Protein AF-A0A843F577-F1 (afdb_monomer_lite)

Sequence (303 aa):
MFEQCCNAPEYIDFSLVHNPVPFAFGVDAEEILKKLLLYVPNVDSVQSQQIPELDNVLYEDFVFLYILDELGMNEESDVKFKKHDEDVDFDDWNFYRQMLCTNCQKIIICRYSNQTKTKNLLRCIRNSIAHGDYFIVGEYFIGFNTETKRNGDEHHKAVIKIKYKKFLDAIEKLTSLECRHQGPVKEKLFRYAFEKLGYNVVKEQNEKYDLKLEKDGKEYLMEFVLLDKAPYIHKKHIERHVKQAYKLNENQKLILTIDTSRITNEVKKYLSDIGNCVLLDISLIKEVLEGVDVLANGDNSEN

Foldseek 3Di:
DEDLDDPDFDKDWDAPDAPPPVRDDDPVVVVLLVLLLLQAPPPPDPRRDDQVLQQDPLNQVLLVVLLCVLQVHDCVYAEAEAAQPAADDPCSVVVLNTIDTPPGWHKYFHDDPNGGPNNRVSVQSVQQVVVVQWDDDPQWIWGWHWDQDPVGDIGGGMTGIGRSVSSSVSVCVLPPVPQPDDRSNVLVSLCVLVVLLVWDWDQDPVPPARIWTDDPQAIEGEHEQDDPPEQEDDCVSCVVVCVVQVVDDPRYAYEYEYERYDYDPNVVVVQVVSVRYHYHYSVNSSCSSVNHPPVVVVVVPPD

Radius of gyration: 22.66 Å; chains: 1; bounding box: 63×43×66 Å

Secondary structure (DSSP, 8-state):
---SS-SS--EEE--SS-SSSS----HHHHHHHHHHHHTSTT--STT----HHHH-GGGHHHHHHHHHHHHT--HHHHEEEEETTS---HHHHHHHHHEEETT--EEEEEE-TTS-HHHHHHHHHHHHHHHT-EEEETTEEEEEEEEE-TTSPEEEEEEEEEEHHHHHHHHHHHH-TT--SS-HHHHHHHHHHHHHTT-EEE--TTSSSSEEEEETTEEEEEEE---SS-SEE-HHHHHHHHTTGGG--TTEEEEEE-SSSEEPHHHHHHHHTTSSEEEE-HHHHHHHHTT--HHHHTTS---

Structure (mmCIF, N/CA/C/O backbone):
data_AF-A0A843F577-F1
#
_entry.id   AF-A0A843F577-F1
#
loop_
_atom_site.group_PDB
_atom_site.id
_atom_site.type_symbol
_atom_site.label_atom_id
_atom_site.label_alt_id
_atom_site.label_comp_id
_atom_site.label_asym_id
_atom_site.label_entity_id
_atom_site.label_seq_id
_atom_site.pdbx_PDB_ins_code
_atom_site.Cartn_x
_atom_site.Cartn_y
_atom_site.Cartn_z
_atom_site.occupancy
_atom_site.B_iso_or_equiv
_atom_site.auth_seq_id
_atom_site.auth_comp_id
_atom_site.auth_asym_id
_atom_site.auth_atom_id
_atom_site.pdbx_PDB_model_num
ATOM 1 N N . MET A 1 1 ? 6.535 -17.326 -4.484 1.00 84.56 1 MET A N 1
ATOM 2 C CA . MET A 1 1 ? 7.995 -17.150 -4.663 1.00 84.56 1 MET A CA 1
ATOM 3 C C . MET A 1 1 ? 8.224 -16.404 -5.963 1.00 84.56 1 MET A C 1
ATOM 5 O O . MET A 1 1 ? 7.517 -16.684 -6.925 1.00 84.56 1 MET A O 1
ATOM 9 N N . PHE A 1 2 ? 9.153 -15.448 -5.973 1.00 92.31 2 PHE A N 1
ATOM 10 C CA . PHE A 1 2 ? 9.416 -14.609 -7.138 1.00 92.31 2 PHE A CA 1
ATOM 11 C C . PHE A 1 2 ? 10.059 -15.397 -8.282 1.00 92.31 2 PHE A C 1
ATOM 13 O O . PHE A 1 2 ? 11.043 -16.107 -8.078 1.00 92.31 2 PHE A O 1
ATOM 20 N N . GLU A 1 3 ? 9.546 -15.178 -9.488 1.00 91.81 3 GLU A N 1
ATOM 21 C CA . GLU A 1 3 ? 10.110 -15.661 -10.748 1.00 91.81 3 GLU A CA 1
ATOM 22 C C . GLU A 1 3 ? 10.268 -14.488 -11.722 1.00 91.81 3 GLU A C 1
ATOM 24 O O . GLU A 1 3 ? 9.483 -13.535 -11.696 1.00 91.81 3 GLU A O 1
ATOM 29 N N . GLN A 1 4 ? 11.264 -14.563 -12.612 1.00 90.19 4 GLN A N 1
ATOM 30 C CA . GLN A 1 4 ? 11.551 -13.514 -13.603 1.00 90.19 4 GLN A CA 1
ATOM 31 C C . GLN A 1 4 ? 10.392 -13.281 -14.589 1.00 90.19 4 GLN A C 1
ATOM 33 O O . GLN A 1 4 ? 10.263 -12.210 -15.179 1.00 90.19 4 GLN A O 1
ATOM 38 N N . CYS A 1 5 ? 9.524 -14.273 -14.783 1.00 91.62 5 CYS A N 1
ATOM 39 C CA . CYS A 1 5 ? 8.394 -14.181 -15.696 1.00 91.62 5 CYS A CA 1
ATOM 40 C C . CYS A 1 5 ? 7.201 -14.995 -15.182 1.00 91.62 5 CYS A C 1
ATOM 42 O O . CYS A 1 5 ? 7.292 -15.659 -14.159 1.00 91.62 5 CYS A O 1
ATOM 44 N N . CYS A 1 6 ? 6.059 -14.895 -15.862 1.00 90.75 6 CYS A N 1
ATOM 45 C CA . CYS A 1 6 ? 4.926 -15.787 -15.635 1.00 90.75 6 CYS A CA 1
ATOM 46 C C . CYS A 1 6 ? 5.048 -17.060 -16.487 1.00 90.75 6 CYS A C 1
ATOM 48 O O . CYS A 1 6 ? 5.802 -17.102 -17.459 1.00 90.75 6 CYS A O 1
ATOM 50 N N . ASN A 1 7 ? 4.231 -18.065 -16.165 1.00 88.56 7 ASN A N 1
ATOM 51 C CA . ASN A 1 7 ? 4.226 -19.377 -16.825 1.00 88.56 7 ASN A CA 1
ATOM 52 C C . ASN A 1 7 ? 3.701 -19.376 -18.273 1.00 88.56 7 ASN A C 1
ATOM 54 O O . ASN A 1 7 ? 3.826 -20.380 -18.969 1.00 88.56 7 ASN A O 1
ATOM 58 N N . ALA A 1 8 ? 3.097 -18.277 -18.727 1.00 88.94 8 ALA A N 1
ATOM 59 C CA . ALA A 1 8 ? 2.555 -18.126 -20.076 1.00 88.94 8 ALA A CA 1
ATOM 60 C C . ALA A 1 8 ? 3.077 -16.822 -20.703 1.00 88.94 8 ALA A C 1
ATOM 62 O O . ALA A 1 8 ? 2.328 -15.846 -20.816 1.00 88.94 8 ALA A O 1
ATOM 63 N N . PRO A 1 9 ? 4.378 -16.753 -21.030 1.00 86.88 9 PRO A N 1
ATOM 64 C CA . PRO A 1 9 ? 4.978 -15.523 -21.504 1.00 86.88 9 PRO A CA 1
ATOM 65 C C . PRO A 1 9 ? 4.576 -15.207 -22.945 1.00 86.88 9 PRO A C 1
ATOM 67 O O . PRO A 1 9 ? 4.506 -16.086 -23.802 1.00 86.88 9 PRO A O 1
ATOM 70 N N . GLU A 1 10 ? 4.389 -13.923 -23.215 1.00 88.94 10 GLU A N 1
ATOM 71 C CA . GLU A 1 10 ? 4.292 -13.365 -24.561 1.00 88.94 10 GLU A CA 1
ATOM 72 C C . GLU A 1 10 ? 5.295 -12.219 -24.630 1.00 88.94 10 GLU A C 1
ATOM 74 O O . GLU A 1 10 ? 5.154 -11.237 -23.906 1.00 88.94 10 GLU A O 1
ATOM 79 N N . TYR A 1 11 ? 6.361 -12.380 -25.411 1.00 86.56 11 TYR A N 1
ATOM 80 C CA . TYR A 1 11 ? 7.467 -11.426 -25.432 1.00 86.56 11 TYR A CA 1
ATOM 81 C C . TYR A 1 11 ? 7.336 -10.439 -26.584 1.00 86.56 11 TYR A C 1
ATOM 83 O O . TYR A 1 11 ? 7.049 -10.820 -27.717 1.00 86.56 11 TYR A O 1
ATOM 91 N N . ILE A 1 12 ? 7.622 -9.176 -26.282 1.00 80.69 12 ILE A N 1
ATOM 92 C CA . ILE A 1 12 ? 7.902 -8.144 -27.273 1.00 80.69 12 ILE A CA 1
ATOM 93 C C . ILE A 1 12 ? 9.400 -7.848 -27.216 1.00 80.69 12 ILE A C 1
ATOM 95 O O . ILE A 1 12 ? 9.946 -7.553 -26.145 1.00 80.69 12 ILE A O 1
ATOM 99 N N . ASP A 1 13 ? 10.043 -7.903 -28.380 1.00 75.56 13 ASP A N 1
ATOM 100 C CA . ASP A 1 13 ? 11.399 -7.400 -28.561 1.00 75.56 13 ASP A CA 1
ATOM 101 C C . ASP A 1 13 ? 11.380 -5.873 -28.515 1.00 75.56 13 ASP A C 1
ATOM 103 O O . ASP A 1 13 ? 10.606 -5.216 -29.218 1.00 75.56 13 ASP A O 1
ATOM 107 N N . PHE A 1 14 ? 12.253 -5.290 -27.702 1.00 75.25 14 PHE A N 1
ATOM 108 C CA . PHE A 1 14 ? 12.411 -3.846 -27.641 1.00 75.25 14 PHE A CA 1
ATOM 109 C C . PHE A 1 14 ? 13.891 -3.478 -27.615 1.00 75.25 14 PHE A C 1
ATOM 111 O O . PHE A 1 14 ? 14.743 -4.235 -27.157 1.00 75.25 14 PHE A O 1
ATOM 118 N N . SER A 1 15 ? 14.206 -2.305 -28.155 1.00 69.00 15 SER A N 1
ATOM 119 C CA . SER A 1 15 ? 15.569 -1.787 -28.188 1.00 69.00 15 SER A CA 1
ATOM 120 C C . SER A 1 15 ? 15.750 -0.766 -27.079 1.00 69.00 15 SER A C 1
ATOM 122 O O . SER A 1 15 ? 14.967 0.179 -26.972 1.00 69.00 15 SER A O 1
ATOM 124 N N . LEU A 1 16 ? 16.838 -0.911 -26.320 1.00 66.00 16 LEU A N 1
ATOM 125 C CA . LEU A 1 16 ? 17.272 0.119 -25.377 1.00 66.00 16 LEU A CA 1
ATOM 126 C C . LEU A 1 16 ? 17.880 1.347 -26.075 1.00 66.00 16 LEU A C 1
ATOM 128 O O . LEU A 1 16 ? 18.132 2.375 -25.455 1.00 66.00 16 LEU A O 1
ATOM 132 N N . VAL A 1 17 ? 18.148 1.243 -27.376 1.00 67.00 17 VAL A N 1
ATOM 133 C CA . VAL A 1 17 ? 18.593 2.364 -28.199 1.00 67.00 17 VAL A CA 1
ATOM 134 C C . VAL A 1 17 ? 17.356 3.079 -28.725 1.00 67.00 17 VAL A C 1
ATOM 136 O O . VAL A 1 17 ? 16.666 2.563 -29.609 1.00 67.00 17 VAL A O 1
ATOM 139 N N . HIS A 1 18 ? 17.079 4.264 -28.183 1.00 59.31 18 HIS A N 1
ATOM 140 C CA . HIS A 1 18 ? 16.039 5.147 -28.696 1.00 59.31 18 HIS A CA 1
ATOM 141 C C . HIS A 1 18 ? 16.424 5.666 -30.087 1.00 59.31 18 HIS A C 1
ATOM 143 O O . HIS A 1 18 ? 17.501 6.229 -30.272 1.00 59.31 18 HIS A O 1
ATOM 149 N N . ASN A 1 19 ? 15.544 5.489 -31.072 1.00 55.94 19 ASN A N 1
ATOM 150 C CA . ASN A 1 19 ? 15.693 6.095 -32.390 1.00 55.94 19 ASN A CA 1
ATOM 151 C C . ASN A 1 19 ? 14.302 6.486 -32.922 1.00 55.94 19 ASN A C 1
ATOM 153 O O . ASN A 1 19 ? 13.499 5.584 -33.175 1.00 55.94 19 ASN A O 1
ATOM 157 N N . PRO A 1 20 ? 13.978 7.785 -33.074 1.00 56.75 20 PRO A N 1
ATOM 158 C CA . PRO A 1 20 ? 14.844 8.960 -32.903 1.00 56.75 20 PRO A CA 1
ATOM 159 C C . PRO A 1 20 ? 15.181 9.282 -31.436 1.00 56.75 20 PRO A C 1
ATOM 161 O O . PRO A 1 20 ? 14.539 8.784 -30.513 1.00 56.75 20 PRO A O 1
ATOM 164 N N . VAL A 1 21 ? 16.199 10.127 -31.238 1.00 55.62 21 VAL A N 1
ATOM 165 C CA . VAL A 1 21 ? 16.551 10.737 -29.945 1.00 55.62 21 VAL A CA 1
ATOM 166 C C . VAL A 1 21 ? 16.168 12.225 -29.992 1.00 55.62 21 VAL A C 1
ATOM 168 O O . VAL A 1 21 ? 16.670 12.927 -30.874 1.00 55.62 21 VAL A O 1
ATOM 171 N N . PRO A 1 22 ? 15.325 12.734 -29.072 1.00 56.62 22 PRO A N 1
ATOM 172 C CA . PRO A 1 22 ? 14.651 12.005 -27.996 1.00 56.62 22 PRO A CA 1
ATOM 173 C C . PRO A 1 22 ? 13.567 11.057 -28.529 1.00 56.62 22 PRO A C 1
ATOM 175 O O . PRO A 1 22 ? 12.963 11.314 -29.572 1.00 56.62 22 PRO A O 1
ATOM 178 N N . PHE A 1 23 ? 13.319 9.968 -27.796 1.00 59.88 23 PHE A N 1
ATOM 179 C CA . PHE A 1 23 ? 12.219 9.057 -28.099 1.00 59.88 23 PHE A CA 1
ATOM 180 C C . PHE A 1 23 ? 10.901 9.831 -28.058 1.00 59.88 23 PHE A C 1
ATOM 182 O O . PHE A 1 23 ? 10.578 10.462 -27.051 1.00 59.88 23 PHE A O 1
ATOM 189 N N . ALA A 1 24 ? 10.150 9.804 -29.156 1.00 57.56 24 ALA A N 1
ATOM 190 C CA . ALA A 1 24 ? 8.843 10.437 -29.210 1.00 57.56 24 ALA A CA 1
ATOM 191 C C . ALA A 1 24 ? 7.840 9.558 -28.456 1.00 57.56 24 ALA A C 1
ATOM 193 O O . ALA A 1 24 ? 7.312 8.586 -28.998 1.00 57.56 24 ALA A O 1
ATOM 194 N N . PHE A 1 25 ? 7.599 9.883 -27.188 1.00 64.50 25 PHE A N 1
ATOM 195 C CA . PHE A 1 25 ? 6.510 9.279 -26.433 1.00 64.50 25 PHE A CA 1
ATOM 196 C C . PHE A 1 25 ? 5.170 9.646 -27.083 1.00 64.50 25 PHE A C 1
ATOM 198 O O . PHE A 1 25 ? 5.002 10.738 -27.628 1.00 64.50 25 PHE A O 1
ATOM 205 N N . GLY A 1 26 ? 4.183 8.751 -26.995 1.00 67.06 26 GLY A N 1
ATOM 206 C CA . GLY A 1 26 ? 2.798 9.184 -27.177 1.00 67.06 26 GLY A CA 1
ATOM 207 C C . GLY A 1 26 ? 2.479 10.260 -26.135 1.00 67.06 26 GLY A C 1
ATOM 208 O O . GLY A 1 26 ? 2.900 10.120 -24.986 1.00 67.06 26 GLY A O 1
ATOM 209 N N . VAL A 1 27 ? 1.750 11.311 -26.526 1.00 64.25 27 VAL A N 1
ATOM 210 C CA . VAL A 1 27 ? 1.417 12.468 -25.665 1.00 64.25 27 VAL A CA 1
ATOM 211 C C . VAL A 1 27 ? 0.906 12.023 -24.285 1.00 64.25 27 VAL A C 1
ATOM 213 O O . VAL A 1 27 ? 1.351 12.542 -23.262 1.00 64.25 27 VAL A O 1
ATOM 216 N N . ASP A 1 28 ? 0.076 10.978 -24.247 1.00 78.06 28 ASP A N 1
ATOM 217 C CA . ASP A 1 28 ? -0.447 10.375 -23.018 1.00 78.06 28 ASP A CA 1
ATOM 218 C C . ASP A 1 28 ? 0.645 9.869 -22.062 1.00 78.06 28 ASP A C 1
ATOM 220 O O . ASP A 1 28 ? 0.555 10.052 -20.850 1.00 78.06 28 ASP A O 1
ATOM 224 N N . ALA A 1 29 ? 1.671 9.188 -22.582 1.00 77.69 29 ALA A N 1
ATOM 225 C CA . ALA A 1 29 ? 2.714 8.587 -21.754 1.00 77.69 29 ALA A CA 1
ATOM 226 C C . ALA A 1 29 ? 3.577 9.663 -21.087 1.00 77.69 29 ALA A C 1
ATOM 228 O O . ALA A 1 29 ? 3.909 9.538 -19.911 1.00 77.69 29 ALA A O 1
ATOM 229 N N . GLU A 1 30 ? 3.883 10.744 -21.805 1.00 79.19 30 GLU A N 1
ATOM 230 C CA . GLU A 1 30 ? 4.641 11.867 -21.253 1.00 79.19 30 GLU A CA 1
ATOM 231 C C . GLU A 1 30 ? 3.873 12.574 -20.125 1.00 79.19 30 GLU A C 1
ATOM 233 O O . GLU A 1 30 ? 4.448 12.877 -19.078 1.00 79.19 30 GLU A O 1
ATOM 238 N N . GLU A 1 31 ? 2.568 12.806 -20.300 1.00 82.50 31 GLU A N 1
ATOM 239 C CA . GLU A 1 31 ? 1.733 13.424 -19.265 1.00 82.50 31 GLU A CA 1
ATOM 240 C C . GLU A 1 31 ? 1.648 12.553 -18.004 1.00 82.50 31 GLU A C 1
ATOM 242 O O . GLU A 1 31 ? 1.803 13.056 -16.890 1.00 82.50 31 GLU A O 1
ATOM 247 N N . ILE A 1 32 ? 1.463 11.240 -18.165 1.00 81.56 32 ILE A N 1
ATOM 248 C CA . ILE A 1 32 ? 1.376 10.310 -17.033 1.00 81.56 32 ILE A CA 1
ATOM 249 C C . ILE A 1 32 ? 2.696 10.249 -16.267 1.00 81.56 32 ILE A C 1
ATOM 251 O O . ILE A 1 32 ? 2.692 10.314 -15.039 1.00 81.56 32 ILE A O 1
ATOM 255 N N . LEU A 1 33 ? 3.831 10.173 -16.965 1.00 81.25 33 LEU A N 1
ATOM 256 C CA . LEU A 1 33 ? 5.140 10.179 -16.311 1.00 81.25 33 LEU A CA 1
ATOM 257 C C . LEU A 1 33 ? 5.367 11.487 -15.542 1.00 81.25 33 LEU A C 1
ATOM 259 O O . LEU A 1 33 ? 5.826 11.446 -14.403 1.00 81.25 33 LEU A O 1
ATOM 263 N N . LYS A 1 34 ? 4.973 12.639 -16.104 1.00 82.31 34 LYS A N 1
ATOM 264 C CA . LYS A 1 34 ? 5.016 13.928 -15.392 1.00 82.31 34 LYS A CA 1
ATOM 265 C C . LYS A 1 34 ? 4.150 13.922 -14.132 1.00 82.31 34 LYS A C 1
ATOM 267 O O . LYS A 1 34 ? 4.611 14.397 -13.099 1.00 82.31 34 LYS A O 1
ATOM 272 N N . LYS A 1 35 ? 2.936 13.362 -14.186 1.00 81.62 35 LYS A N 1
ATOM 273 C CA . LYS A 1 35 ? 2.061 13.229 -13.007 1.00 81.62 35 LYS A CA 1
ATOM 274 C C . LYS A 1 35 ? 2.658 12.307 -11.950 1.00 81.62 35 LYS A C 1
ATOM 276 O O . LYS A 1 35 ? 2.679 12.672 -10.782 1.00 81.62 35 LYS A O 1
ATOM 281 N N . LEU A 1 36 ? 3.223 11.165 -12.345 1.00 78.94 36 LEU A N 1
ATOM 282 C CA . LEU A 1 36 ? 3.900 10.252 -11.417 1.00 78.94 36 LEU A CA 1
ATOM 283 C C . LEU A 1 36 ? 5.042 10.938 -10.659 1.00 78.94 36 LEU A C 1
ATOM 285 O O . LEU A 1 36 ? 5.216 10.697 -9.466 1.00 78.94 36 LEU A O 1
ATOM 289 N N . LEU A 1 37 ? 5.777 11.840 -11.317 1.00 78.75 37 LEU A N 1
ATOM 290 C CA . LEU A 1 37 ? 6.842 12.615 -10.677 1.00 78.75 37 LEU A CA 1
ATOM 291 C C . LEU A 1 37 ? 6.334 13.588 -9.593 1.00 78.75 37 LEU A C 1
ATOM 293 O O . LEU A 1 37 ? 7.113 13.929 -8.703 1.00 78.75 37 LEU A O 1
ATOM 297 N N . LEU A 1 38 ? 5.056 13.996 -9.608 1.00 74.62 38 LEU A N 1
ATOM 298 C CA . LEU A 1 38 ? 4.460 14.860 -8.572 1.00 74.62 38 LEU A CA 1
ATOM 299 C C . LEU A 1 38 ? 4.259 14.141 -7.229 1.00 74.62 38 LEU A C 1
ATOM 301 O O . LEU A 1 38 ? 4.227 14.791 -6.185 1.00 74.62 38 LEU A O 1
ATOM 305 N N . TYR A 1 39 ? 4.150 12.811 -7.247 1.00 68.88 39 TYR A N 1
ATOM 306 C CA . TYR A 1 39 ? 3.951 11.981 -6.054 1.00 68.88 39 TYR A CA 1
ATOM 307 C C . TYR A 1 39 ? 5.266 11.538 -5.399 1.00 68.88 39 TYR A C 1
ATOM 309 O O . TYR A 1 39 ? 5.259 10.830 -4.393 1.00 68.88 39 TYR A O 1
ATOM 317 N N . VAL A 1 40 ? 6.416 11.934 -5.954 1.00 65.62 40 VAL A N 1
ATOM 318 C CA . VAL A 1 40 ? 7.725 11.505 -5.456 1.00 65.62 40 VAL A CA 1
ATOM 319 C C . VAL A 1 40 ? 8.144 12.358 -4.249 1.00 65.62 40 VAL A C 1
ATOM 321 O O . VAL A 1 40 ? 8.206 13.586 -4.351 1.00 65.62 40 VAL A O 1
ATOM 324 N N . PRO A 1 41 ? 8.501 11.741 -3.110 1.00 53.34 41 PRO A N 1
ATOM 325 C CA . PRO A 1 41 ? 8.906 12.481 -1.921 1.00 53.34 41 PRO A CA 1
ATOM 326 C C . PRO A 1 41 ? 10.259 13.185 -2.109 1.00 53.34 41 PRO A C 1
ATOM 328 O O . PRO A 1 41 ? 11.160 12.670 -2.775 1.00 53.34 41 PRO A O 1
ATOM 331 N N . ASN A 1 42 ? 10.417 14.338 -1.450 1.00 49.72 42 ASN A N 1
ATOM 332 C CA . ASN A 1 42 ? 11.616 15.195 -1.438 1.00 49.72 42 ASN A CA 1
ATOM 333 C C . ASN A 1 42 ? 11.930 15.948 -2.743 1.00 49.72 42 ASN A C 1
ATOM 335 O O . ASN A 1 42 ? 13.082 16.311 -2.986 1.00 49.72 42 ASN A O 1
ATOM 339 N N . VAL A 1 43 ? 10.929 16.228 -3.577 1.00 47.22 43 VAL A N 1
ATOM 340 C CA . VAL A 1 43 ? 11.019 17.392 -4.463 1.00 47.22 43 VAL A CA 1
ATOM 341 C C . VAL A 1 43 ? 10.531 18.589 -3.647 1.00 47.22 43 VAL A C 1
ATOM 343 O O . VAL A 1 43 ? 9.331 18.679 -3.381 1.00 47.22 43 VAL A O 1
ATOM 346 N N . ASP A 1 44 ? 11.443 19.490 -3.259 1.00 38.41 44 ASP A N 1
ATOM 347 C CA . ASP A 1 44 ? 11.143 20.830 -2.711 1.00 38.41 44 ASP A CA 1
ATOM 348 C C . ASP A 1 44 ? 10.488 21.708 -3.797 1.00 38.41 44 ASP A C 1
ATOM 350 O O . ASP A 1 44 ? 10.956 22.786 -4.157 1.00 38.41 44 ASP A O 1
ATOM 354 N N . SER A 1 45 ? 9.413 21.211 -4.401 1.00 41.53 45 SER A N 1
ATOM 355 C CA . SER A 1 45 ? 8.539 21.982 -5.263 1.00 41.53 45 SER A CA 1
ATOM 356 C C . SER A 1 45 ? 7.251 22.219 -4.499 1.00 41.53 45 SER A C 1
ATOM 358 O O . SER A 1 45 ? 6.723 21.316 -3.857 1.00 41.53 45 SER A O 1
ATOM 360 N N . VAL A 1 46 ? 6.699 23.418 -4.648 1.00 41.06 46 VAL A N 1
ATOM 361 C CA . VAL A 1 46 ? 5.364 23.810 -4.164 1.00 41.06 46 VAL A CA 1
ATOM 362 C C . VAL A 1 46 ? 4.250 22.872 -4.694 1.00 41.06 46 VAL A C 1
ATOM 364 O O . VAL A 1 46 ? 3.107 22.966 -4.263 1.00 41.06 46 VAL A O 1
ATOM 367 N N . GLN A 1 47 ? 4.575 21.965 -5.624 1.00 41.47 47 GLN A N 1
ATOM 368 C CA . GLN A 1 47 ? 3.661 21.083 -6.345 1.00 41.47 47 GLN A CA 1
ATOM 369 C C . GLN A 1 47 ? 3.674 19.617 -5.870 1.00 41.47 47 GLN A C 1
ATOM 371 O O . GLN A 1 47 ? 2.819 18.859 -6.324 1.00 41.47 47 GLN A O 1
ATOM 376 N N . SER A 1 48 ? 4.594 19.193 -4.990 1.00 51.06 48 SER A N 1
ATOM 377 C CA . SER A 1 48 ? 4.586 17.815 -4.474 1.00 51.06 48 SER A CA 1
ATOM 378 C C . SER A 1 48 ? 3.517 17.663 -3.388 1.00 51.06 48 SER A C 1
ATOM 380 O O . SER A 1 48 ? 3.507 18.376 -2.383 1.00 51.06 48 SER A O 1
ATOM 382 N N . GLN A 1 49 ? 2.570 16.746 -3.594 1.00 57.00 49 GLN A N 1
ATOM 383 C CA . GLN A 1 49 ? 1.568 16.438 -2.576 1.00 57.00 49 GLN A CA 1
ATOM 384 C C . GLN A 1 49 ? 2.221 15.576 -1.494 1.00 57.00 49 GLN A C 1
ATOM 386 O O . GLN A 1 49 ? 2.496 14.397 -1.708 1.00 57.00 49 GLN A O 1
ATOM 391 N N . GLN A 1 50 ? 2.490 16.161 -0.325 1.00 63.47 50 GLN A N 1
ATOM 392 C CA . GLN A 1 50 ? 2.913 15.382 0.837 1.00 63.47 50 GLN A CA 1
ATOM 393 C C . GLN A 1 50 ? 1.719 14.578 1.350 1.00 63.47 50 GLN A C 1
ATOM 395 O O . GLN A 1 50 ? 0.756 15.149 1.860 1.00 63.47 50 GLN A O 1
ATOM 400 N N . ILE A 1 51 ? 1.785 13.257 1.196 1.00 72.62 51 ILE A N 1
ATOM 401 C CA . ILE A 1 51 ? 0.783 12.318 1.703 1.00 72.62 51 ILE A CA 1
ATOM 402 C C . ILE A 1 51 ? 1.415 11.590 2.894 1.00 72.62 51 ILE A C 1
ATOM 404 O O . ILE A 1 51 ? 2.219 10.678 2.677 1.00 72.62 51 ILE A O 1
ATOM 408 N N . PRO A 1 52 ? 1.104 11.986 4.144 1.00 74.88 52 PRO A N 1
ATOM 409 C CA . PRO A 1 52 ? 1.777 11.470 5.336 1.00 74.88 52 PRO A CA 1
ATOM 410 C C . PRO A 1 52 ? 1.749 9.945 5.446 1.00 74.88 52 PRO A C 1
ATOM 412 O O . PRO A 1 52 ? 2.709 9.341 5.913 1.00 74.88 52 PRO A O 1
ATOM 415 N N . GLU A 1 53 ? 0.671 9.309 4.989 1.00 79.31 53 GLU A N 1
ATOM 416 C CA . GLU A 1 53 ? 0.500 7.857 5.010 1.00 79.31 53 GLU A CA 1
ATOM 417 C C . GLU A 1 53 ? 1.478 7.132 4.074 1.00 79.31 53 GLU A C 1
ATOM 419 O O . GLU A 1 53 ? 1.886 6.018 4.389 1.00 79.31 53 GLU A O 1
ATOM 424 N N . LEU A 1 54 ? 1.924 7.757 2.974 1.00 80.19 54 LEU A N 1
ATOM 425 C CA . LEU A 1 54 ? 2.967 7.176 2.114 1.00 80.19 54 LEU A CA 1
ATOM 426 C C . LEU A 1 54 ? 4.337 7.164 2.801 1.00 80.19 54 LEU A C 1
ATOM 428 O O . LEU A 1 54 ? 5.182 6.331 2.475 1.00 80.19 54 LEU A O 1
ATOM 432 N N . ASP A 1 55 ? 4.560 8.078 3.745 1.00 78.19 55 ASP A N 1
ATOM 433 C CA . ASP A 1 55 ? 5.806 8.220 4.499 1.00 78.19 55 ASP A CA 1
ATOM 434 C C . ASP A 1 55 ? 5.771 7.513 5.865 1.00 78.19 55 ASP A C 1
ATOM 436 O O . ASP A 1 55 ? 6.805 7.390 6.527 1.00 78.19 55 ASP A O 1
ATOM 440 N N . ASN A 1 56 ? 4.604 7.035 6.298 1.00 82.06 56 ASN A N 1
ATOM 441 C CA . ASN A 1 56 ? 4.411 6.442 7.614 1.00 82.06 56 ASN A CA 1
ATOM 442 C C . ASN A 1 56 ? 4.606 4.919 7.577 1.00 82.06 56 ASN A C 1
ATOM 444 O O . ASN A 1 56 ? 3.824 4.191 6.971 1.00 82.06 56 ASN A O 1
ATOM 448 N N . VAL A 1 57 ? 5.614 4.437 8.307 1.00 83.31 57 VAL A N 1
ATOM 449 C CA . VAL A 1 57 ? 5.957 3.007 8.426 1.00 83.31 57 VAL A CA 1
ATOM 450 C C . VAL A 1 57 ? 4.791 2.162 8.955 1.00 83.31 57 VAL A C 1
ATOM 452 O O . VAL A 1 57 ? 4.687 0.996 8.598 1.00 83.31 57 VAL A O 1
ATOM 455 N N . LEU A 1 58 ? 3.875 2.732 9.751 1.00 84.06 58 LEU A N 1
ATOM 456 C CA . LEU A 1 58 ? 2.672 2.018 10.204 1.00 84.06 58 LEU A CA 1
ATOM 457 C C . LEU A 1 58 ? 1.801 1.543 9.033 1.00 84.06 58 LEU A C 1
ATOM 459 O O . LEU A 1 58 ? 1.219 0.466 9.099 1.00 84.06 58 LEU A O 1
ATOM 463 N N . TYR A 1 59 ? 1.713 2.349 7.975 1.00 86.81 59 TYR A N 1
ATOM 464 C CA . TYR A 1 59 ? 0.850 2.096 6.822 1.00 86.81 59 TYR A CA 1
ATOM 465 C C . TYR A 1 59 ? 1.600 1.499 5.635 1.00 86.81 59 TYR A C 1
ATOM 467 O O . TYR A 1 59 ? 0.991 1.215 4.609 1.00 86.81 59 TYR A O 1
ATOM 475 N N . GLU A 1 60 ? 2.910 1.306 5.754 1.00 88.75 60 GLU A N 1
ATOM 476 C CA . GLU A 1 60 ? 3.788 0.955 4.647 1.00 88.75 60 GLU A CA 1
ATOM 477 C C . GLU A 1 60 ? 3.340 -0.288 3.875 1.00 88.75 60 GLU A C 1
ATOM 479 O O . GLU A 1 60 ? 3.148 -0.216 2.659 1.00 88.75 60 GLU A O 1
ATOM 484 N N . ASP A 1 61 ? 3.207 -1.421 4.570 1.00 88.31 61 ASP A N 1
ATOM 485 C CA . ASP A 1 61 ? 2.870 -2.694 3.932 1.00 88.31 61 ASP A CA 1
ATOM 486 C C . ASP A 1 61 ? 1.499 -2.603 3.282 1.00 88.31 61 ASP A C 1
ATOM 488 O O . ASP A 1 61 ? 1.273 -3.092 2.182 1.00 88.31 61 ASP A O 1
ATOM 492 N N . PHE A 1 62 ? 0.598 -1.883 3.930 1.00 87.81 62 PHE A N 1
ATOM 493 C CA . PHE A 1 62 ? -0.779 -1.819 3.522 1.00 87.81 62 PHE A CA 1
ATOM 494 C C . PHE A 1 62 ? -1.026 -0.897 2.328 1.00 87.81 62 PHE A C 1
ATOM 496 O O . PHE A 1 62 ? -1.733 -1.268 1.393 1.00 87.81 62 PHE A O 1
ATOM 503 N N . VAL A 1 63 ? -0.381 0.271 2.310 1.00 91.31 63 VAL A N 1
ATOM 504 C CA . VAL A 1 63 ? -0.327 1.146 1.133 1.00 91.31 63 VAL A CA 1
ATOM 505 C C . VAL A 1 63 ? 0.268 0.382 -0.044 1.00 91.31 63 VAL A C 1
ATOM 507 O O . VAL A 1 63 ? -0.246 0.467 -1.158 1.00 91.31 63 VAL A O 1
ATOM 510 N N . PHE A 1 64 ? 1.355 -0.358 0.185 1.00 93.12 64 PHE A N 1
ATOM 511 C CA . PHE A 1 64 ? 2.007 -1.100 -0.884 1.00 93.12 64 PHE A CA 1
ATOM 512 C C . PHE A 1 64 ? 1.113 -2.219 -1.424 1.00 93.12 64 PHE A C 1
ATOM 514 O O . PHE A 1 64 ? 0.925 -2.308 -2.634 1.00 93.12 64 PHE A O 1
ATOM 521 N N . LEU A 1 65 ? 0.491 -3.006 -0.542 1.00 92.81 65 LEU A N 1
ATOM 522 C CA . LEU A 1 65 ? -0.463 -4.050 -0.915 1.00 92.81 65 LEU A CA 1
ATOM 523 C C . LEU A 1 65 ? -1.684 -3.489 -1.646 1.00 92.81 65 LEU A C 1
ATOM 525 O O . LEU A 1 65 ? -2.112 -4.082 -2.625 1.00 92.81 65 LEU A O 1
ATOM 529 N N . TYR A 1 66 ? -2.238 -2.351 -1.215 1.00 92.62 66 TYR A N 1
ATOM 530 C CA . TYR A 1 66 ? -3.318 -1.675 -1.942 1.00 92.62 66 TYR A CA 1
ATOM 531 C C . TYR A 1 66 ? -2.908 -1.375 -3.390 1.00 92.62 66 TYR A C 1
ATOM 533 O O . TYR A 1 66 ? -3.633 -1.693 -4.328 1.00 92.62 66 TYR A O 1
ATOM 541 N N . ILE A 1 67 ? -1.714 -0.808 -3.585 1.00 94.12 67 ILE A N 1
ATOM 542 C CA . ILE A 1 67 ? -1.210 -0.483 -4.923 1.00 94.12 67 ILE A CA 1
ATOM 543 C C . ILE A 1 67 ? -0.987 -1.753 -5.753 1.00 94.12 67 ILE A C 1
ATOM 545 O O . ILE A 1 67 ? -1.344 -1.775 -6.929 1.00 94.12 67 ILE A O 1
ATOM 549 N N . LEU A 1 68 ? -0.413 -2.810 -5.169 1.00 95.50 68 LEU A N 1
ATOM 550 C CA . LEU A 1 68 ? -0.208 -4.077 -5.874 1.00 95.50 68 LEU A CA 1
ATOM 551 C C . LEU A 1 68 ? -1.532 -4.718 -6.300 1.00 95.50 68 LEU A C 1
ATOM 553 O O . LEU A 1 68 ? -1.636 -5.163 -7.442 1.00 95.50 68 LEU A O 1
ATOM 557 N N . ASP A 1 69 ? -2.549 -4.709 -5.440 1.00 94.19 69 ASP A N 1
ATOM 558 C CA . ASP A 1 69 ? -3.872 -5.247 -5.758 1.00 94.19 69 ASP A CA 1
ATOM 559 C C . ASP A 1 69 ? -4.528 -4.491 -6.926 1.00 94.19 69 ASP A C 1
ATOM 561 O O . ASP A 1 69 ? -5.027 -5.123 -7.859 1.00 94.19 69 ASP A O 1
ATOM 565 N N . GLU A 1 70 ? -4.454 -3.154 -6.952 1.00 94.12 70 GLU A N 1
ATOM 566 C CA . GLU A 1 70 ? -4.946 -2.345 -8.084 1.00 94.12 70 GLU A CA 1
ATOM 567 C C . GLU A 1 70 ? -4.173 -2.635 -9.386 1.00 94.12 70 GLU A C 1
ATOM 569 O O . GLU A 1 70 ? -4.726 -2.592 -10.493 1.00 94.12 70 GLU A O 1
ATOM 574 N N . LEU A 1 71 ? -2.888 -2.988 -9.275 1.00 95.19 71 LEU A N 1
ATOM 575 C CA . LEU A 1 71 ? -2.088 -3.461 -10.403 1.00 95.19 71 LEU A CA 1
ATOM 576 C C . LEU A 1 71 ? -2.405 -4.910 -10.800 1.00 95.19 71 LEU A C 1
ATOM 578 O O . LEU A 1 71 ? -2.034 -5.313 -11.905 1.00 95.19 71 LEU A O 1
ATOM 582 N N . GLY A 1 72 ? -3.088 -5.688 -9.958 1.00 95.25 72 GLY A N 1
ATOM 583 C CA . GLY A 1 72 ? -3.263 -7.131 -10.129 1.00 95.25 72 GLY A CA 1
ATOM 584 C C . GLY A 1 72 ? -1.958 -7.909 -9.936 1.00 95.25 72 GLY A C 1
ATOM 585 O O . GLY A 1 72 ? -1.684 -8.843 -10.687 1.00 95.25 72 GLY A O 1
ATOM 586 N N . MET A 1 73 ? -1.125 -7.474 -8.992 1.00 96.50 73 MET A N 1
ATOM 587 C CA . MET A 1 73 ? 0.152 -8.084 -8.623 1.00 96.50 73 MET A CA 1
ATOM 588 C C . MET A 1 73 ? 0.062 -8.722 -7.238 1.00 96.50 73 MET A C 1
ATOM 590 O O . MET A 1 73 ? -0.661 -8.243 -6.371 1.00 96.50 73 MET A O 1
ATOM 594 N N . ASN A 1 74 ? 0.855 -9.762 -7.005 1.00 94.44 74 ASN A N 1
ATOM 595 C CA . ASN A 1 74 ? 1.043 -10.353 -5.686 1.00 94.44 74 ASN A CA 1
ATOM 596 C C . ASN A 1 74 ? 2.467 -10.074 -5.183 1.00 94.44 74 ASN A C 1
ATOM 598 O O . ASN A 1 74 ? 3.439 -10.275 -5.912 1.00 9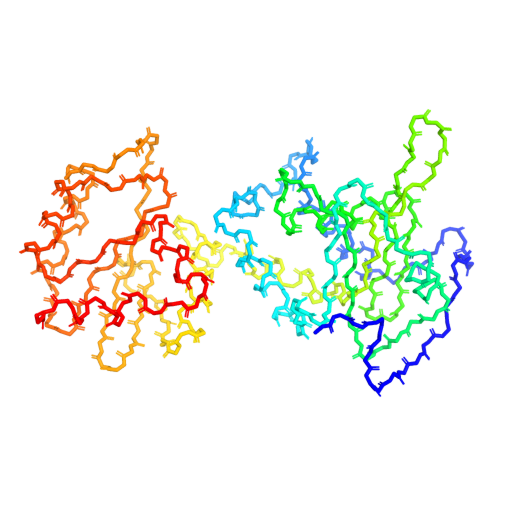4.44 74 ASN A O 1
ATOM 602 N N . GLU A 1 75 ? 2.604 -9.618 -3.932 1.00 94.31 75 GLU A N 1
ATOM 603 C CA . GLU A 1 75 ? 3.911 -9.239 -3.376 1.00 94.31 75 GLU A CA 1
ATOM 604 C C . GLU A 1 75 ? 4.920 -10.398 -3.435 1.00 94.31 75 GLU A C 1
ATOM 606 O O . GLU A 1 75 ? 6.050 -10.202 -3.873 1.00 94.31 75 GLU A O 1
ATOM 611 N N . GLU A 1 76 ? 4.516 -11.619 -3.075 1.00 93.31 76 GLU A N 1
ATOM 612 C CA . GLU A 1 76 ? 5.423 -12.769 -2.982 1.00 93.31 76 GLU A CA 1
ATOM 613 C C . GLU A 1 76 ? 5.881 -13.330 -4.336 1.00 93.31 76 GLU A C 1
ATOM 615 O O . GLU A 1 76 ? 6.920 -14.000 -4.405 1.00 93.31 76 GLU A O 1
ATOM 620 N N . SER A 1 77 ? 5.087 -13.163 -5.398 1.00 94.12 77 SER A N 1
ATOM 621 C CA . SER A 1 77 ? 5.406 -13.681 -6.737 1.00 94.12 77 SER A CA 1
ATOM 622 C C . SER A 1 77 ? 5.925 -12.620 -7.700 1.00 94.12 77 SER A C 1
ATOM 624 O O . SER A 1 77 ? 6.669 -12.952 -8.628 1.00 94.12 77 SER A O 1
ATOM 626 N N . ASP A 1 78 ? 5.551 -11.356 -7.504 1.00 97.06 78 ASP A N 1
ATOM 627 C CA . ASP A 1 78 ? 5.825 -10.278 -8.455 1.00 97.06 78 ASP A CA 1
ATOM 628 C C . ASP A 1 78 ? 6.777 -9.209 -7.923 1.00 97.06 78 ASP A C 1
ATOM 630 O O . ASP A 1 78 ? 7.259 -8.389 -8.710 1.00 97.06 78 ASP A O 1
ATOM 634 N N . VAL A 1 79 ? 7.102 -9.239 -6.627 1.00 97.25 79 VAL A N 1
ATOM 635 C CA . VAL A 1 79 ? 8.041 -8.303 -6.009 1.00 97.25 79 VAL A CA 1
ATOM 636 C C . VAL A 1 79 ? 9.202 -9.046 -5.348 1.00 97.25 79 VAL A C 1
ATOM 638 O O . VAL A 1 79 ? 9.024 -9.960 -4.549 1.00 97.25 79 VAL A O 1
ATOM 641 N N . LYS A 1 80 ? 10.431 -8.637 -5.669 1.00 96.75 80 LYS A N 1
ATOM 642 C CA . LYS A 1 80 ? 11.662 -9.120 -5.037 1.00 96.75 80 LYS A CA 1
ATOM 643 C C . LYS A 1 80 ? 12.351 -7.961 -4.334 1.00 96.75 80 LYS A C 1
ATOM 645 O O . LYS A 1 80 ? 12.920 -7.071 -4.970 1.00 96.75 80 LYS A O 1
ATOM 650 N N . PHE A 1 81 ? 12.318 -7.983 -3.007 1.00 95.06 81 PHE A N 1
ATOM 651 C CA . PHE A 1 81 ? 13.057 -7.029 -2.190 1.00 95.06 81 PHE A CA 1
ATOM 652 C C . PHE A 1 81 ? 14.457 -7.549 -1.876 1.00 95.06 81 PHE A C 1
ATOM 654 O O . PHE A 1 81 ? 14.625 -8.682 -1.430 1.00 95.06 81 PHE A O 1
ATOM 661 N N . LYS A 1 82 ? 15.454 -6.691 -2.085 1.00 94.75 82 LYS A N 1
ATOM 662 C CA . LYS A 1 82 ? 16.852 -6.910 -1.698 1.00 94.75 82 LYS A CA 1
ATOM 663 C C . LYS A 1 82 ? 17.256 -5.891 -0.639 1.00 94.75 82 LYS A C 1
ATOM 665 O O . LYS A 1 82 ? 16.579 -4.871 -0.469 1.00 94.75 82 LYS A O 1
ATOM 670 N N . LYS A 1 83 ? 18.340 -6.145 0.091 1.00 91.62 83 LYS A N 1
ATOM 671 C CA . LYS A 1 83 ? 18.854 -5.159 1.058 1.00 91.62 83 LYS A CA 1
ATOM 672 C C . LYS A 1 83 ? 19.468 -3.957 0.339 1.00 91.62 83 LYS A C 1
ATOM 674 O O . LYS A 1 83 ? 19.802 -4.028 -0.839 1.00 91.62 83 LYS A O 1
ATOM 679 N N . HIS A 1 84 ? 19.610 -2.835 1.043 1.00 85.12 84 HIS A N 1
ATOM 680 C CA . HIS A 1 84 ? 20.164 -1.599 0.475 1.00 85.12 84 HIS A CA 1
ATOM 681 C C . HIS A 1 84 ? 21.576 -1.778 -0.101 1.00 85.12 84 HIS A C 1
ATOM 683 O O . HIS A 1 84 ? 21.895 -1.234 -1.160 1.00 85.12 84 HIS A O 1
ATOM 689 N N . ASP A 1 85 ? 22.408 -2.529 0.614 1.00 85.25 85 ASP A N 1
ATOM 690 C CA . ASP A 1 85 ? 23.809 -2.808 0.307 1.00 85.25 85 ASP A CA 1
ATOM 691 C C . ASP A 1 85 ? 23.996 -3.892 -0.763 1.00 85.25 85 ASP A C 1
ATOM 693 O O . ASP A 1 85 ? 25.098 -4.050 -1.286 1.00 85.25 85 ASP A O 1
ATOM 697 N N . GLU A 1 86 ? 22.920 -4.586 -1.131 1.00 90.94 86 GLU A N 1
ATOM 698 C CA . GLU A 1 86 ? 22.891 -5.542 -2.232 1.00 90.94 86 GLU A CA 1
ATOM 699 C C . GLU A 1 86 ? 22.620 -4.848 -3.579 1.00 90.94 86 GLU A C 1
ATOM 701 O O . GLU A 1 86 ? 22.233 -3.672 -3.656 1.00 90.94 86 GLU A O 1
ATOM 706 N N . ASP A 1 87 ? 22.798 -5.623 -4.649 1.00 92.31 87 ASP A N 1
ATOM 707 C CA . ASP A 1 87 ? 22.476 -5.249 -6.024 1.00 92.31 87 ASP A CA 1
ATOM 708 C C . ASP A 1 87 ? 21.470 -6.205 -6.635 1.00 92.31 87 ASP A C 1
ATOM 710 O O . ASP A 1 87 ? 21.413 -7.383 -6.278 1.00 92.31 87 ASP A O 1
ATOM 714 N N . VAL A 1 88 ? 20.686 -5.705 -7.587 1.00 93.62 88 VAL A N 1
ATOM 715 C CA . VAL A 1 88 ? 19.903 -6.555 -8.482 1.00 93.62 88 VAL A CA 1
ATOM 716 C C . VAL A 1 88 ? 20.854 -7.516 -9.194 1.00 93.62 88 VAL A C 1
ATOM 718 O O . VAL A 1 88 ? 21.895 -7.105 -9.711 1.00 93.62 88 VAL A O 1
ATOM 721 N N . ASP A 1 89 ? 20.495 -8.801 -9.194 1.00 93.19 89 ASP A N 1
ATOM 722 C CA . ASP A 1 89 ? 21.328 -9.851 -9.776 1.00 93.19 89 ASP A CA 1
ATOM 723 C C . ASP A 1 89 ? 21.549 -9.583 -11.272 1.00 93.19 89 ASP A C 1
ATOM 725 O O . ASP A 1 89 ? 20.642 -9.129 -11.971 1.00 93.19 89 ASP A O 1
ATOM 729 N N . PHE A 1 90 ? 22.753 -9.856 -11.777 1.00 90.06 90 PHE A N 1
ATOM 730 C CA . PHE A 1 90 ? 23.112 -9.565 -13.171 1.00 90.06 90 PHE A CA 1
ATOM 731 C C . PHE A 1 90 ? 22.188 -10.268 -14.178 1.00 90.06 90 PHE A C 1
ATOM 733 O O . PHE A 1 90 ? 21.819 -9.680 -15.196 1.00 90.06 90 PHE A O 1
ATOM 740 N N . ASP A 1 91 ? 21.770 -11.496 -13.866 1.00 91.25 91 ASP A N 1
ATOM 741 C CA . ASP A 1 91 ? 20.845 -12.267 -14.699 1.00 91.25 91 ASP A CA 1
ATOM 742 C C . ASP A 1 91 ? 19.447 -11.639 -14.721 1.00 91.25 91 ASP A C 1
ATOM 744 O O . ASP A 1 91 ? 18.868 -11.480 -15.794 1.00 91.25 91 ASP A O 1
ATOM 748 N N . ASP A 1 92 ? 18.936 -11.207 -13.560 1.00 92.25 92 ASP A N 1
ATOM 749 C CA . ASP A 1 92 ? 17.674 -10.463 -13.469 1.00 92.25 92 ASP A CA 1
ATOM 750 C C . ASP A 1 92 ? 17.763 -9.168 -14.286 1.00 92.25 92 ASP A C 1
ATOM 752 O O . ASP A 1 92 ? 16.893 -8.879 -15.104 1.00 92.25 92 ASP A O 1
ATOM 756 N N . TRP A 1 93 ? 18.841 -8.405 -14.109 1.00 92.12 93 TRP A N 1
ATOM 757 C CA . TRP A 1 93 ? 19.065 -7.148 -14.818 1.00 92.12 93 TRP A CA 1
ATOM 758 C C . TRP A 1 93 ? 19.045 -7.326 -16.338 1.00 92.12 93 TRP A C 1
ATOM 760 O O . TRP A 1 93 ? 18.329 -6.611 -17.040 1.00 92.12 93 TRP A O 1
ATOM 770 N N . ASN A 1 94 ? 19.798 -8.297 -16.859 1.00 89.75 94 ASN A N 1
ATOM 771 C CA . ASN A 1 94 ? 19.898 -8.521 -18.299 1.00 89.75 94 ASN A CA 1
ATOM 772 C C . ASN A 1 94 ? 18.632 -9.108 -18.910 1.00 89.75 94 ASN A C 1
ATOM 774 O O . ASN A 1 94 ? 18.293 -8.732 -20.032 1.00 89.75 94 ASN A O 1
ATOM 778 N N . PHE A 1 95 ? 17.929 -9.984 -18.188 1.00 90.12 95 PHE A N 1
ATOM 779 C CA . PHE A 1 95 ? 16.666 -10.560 -18.646 1.00 90.12 95 PHE A CA 1
ATOM 780 C C . PHE A 1 95 ? 15.685 -9.457 -19.064 1.00 90.12 95 PHE A C 1
ATOM 782 O O . PHE A 1 95 ? 15.192 -9.435 -20.193 1.00 90.12 95 PHE A O 1
ATOM 789 N N . TYR A 1 96 ? 15.488 -8.473 -18.188 1.00 90.69 96 TYR A N 1
ATOM 790 C CA . TYR A 1 96 ? 14.562 -7.372 -18.435 1.00 90.69 96 TYR A CA 1
ATOM 791 C C . TYR A 1 96 ? 15.073 -6.339 -19.445 1.00 90.69 96 TYR A C 1
ATOM 793 O O . TYR A 1 96 ? 14.276 -5.545 -19.928 1.00 90.69 96 TYR A O 1
ATOM 801 N N . ARG A 1 97 ? 16.366 -6.329 -19.795 1.00 87.56 97 ARG A N 1
ATOM 802 C CA . ARG A 1 97 ? 16.951 -5.410 -20.792 1.00 87.56 97 ARG A CA 1
ATOM 803 C C . ARG A 1 97 ? 16.756 -5.848 -22.242 1.00 87.56 97 ARG A C 1
ATOM 805 O O . ARG A 1 97 ? 16.965 -5.032 -23.135 1.00 87.56 97 ARG A O 1
ATOM 812 N N . GLN A 1 98 ? 16.424 -7.115 -22.475 1.00 81.44 98 GLN A N 1
ATOM 813 C CA . GLN A 1 98 ? 16.377 -7.693 -23.821 1.00 81.44 98 GLN A CA 1
ATOM 814 C C . GLN A 1 98 ? 14.951 -7.973 -24.286 1.00 81.44 98 GLN A C 1
ATOM 816 O O . GLN A 1 98 ? 14.611 -7.692 -25.431 1.00 81.44 98 GLN A O 1
ATOM 821 N N . MET A 1 99 ? 14.116 -8.525 -23.403 1.00 79.06 99 MET A N 1
ATOM 822 C CA . MET A 1 99 ? 12.771 -8.972 -23.752 1.00 79.06 99 MET A CA 1
ATOM 823 C C . MET A 1 99 ? 11.775 -8.549 -22.682 1.00 79.06 99 MET A C 1
ATOM 825 O O . MET A 1 99 ? 12.057 -8.610 -21.483 1.00 79.06 99 MET A O 1
ATOM 829 N N . LEU A 1 100 ? 10.580 -8.141 -23.110 1.00 85.31 100 LEU A N 1
ATOM 830 C CA . LEU A 1 100 ? 9.520 -7.731 -22.199 1.00 85.31 100 LEU A CA 1
ATOM 831 C C . LEU A 1 100 ? 8.289 -8.612 -22.384 1.00 85.31 100 LEU A C 1
ATOM 833 O O . LEU A 1 100 ? 7.660 -8.602 -23.434 1.00 85.31 100 LEU A O 1
ATOM 837 N N . CYS A 1 101 ? 7.932 -9.369 -21.343 1.00 90.31 101 CYS A N 1
ATOM 838 C CA . CYS A 1 101 ? 6.694 -10.148 -21.345 1.00 90.31 101 CYS A CA 1
ATOM 839 C C . CYS A 1 101 ? 5.462 -9.243 -21.150 1.00 90.31 101 CYS A C 1
ATOM 841 O O . CYS A 1 101 ? 5.408 -8.502 -20.173 1.00 90.31 101 CYS A O 1
ATOM 843 N N . THR A 1 102 ? 4.433 -9.333 -21.983 1.00 88.69 102 THR A N 1
ATOM 844 C CA . THR A 1 102 ? 3.191 -8.537 -21.868 1.00 88.69 102 THR A CA 1
ATOM 845 C C . THR A 1 102 ? 2.136 -9.140 -20.946 1.00 88.69 102 THR A C 1
ATOM 847 O O . THR A 1 102 ? 1.108 -8.518 -20.705 1.00 88.69 102 THR A O 1
ATOM 850 N N . ASN A 1 103 ? 2.388 -10.322 -20.381 1.00 91.75 103 ASN A N 1
ATOM 851 C CA . ASN A 1 103 ? 1.432 -11.027 -19.519 1.00 91.75 103 ASN A CA 1
ATOM 852 C C . ASN A 1 103 ? 1.715 -10.881 -18.018 1.00 91.75 103 ASN A C 1
ATOM 854 O O . ASN A 1 103 ? 0.996 -11.446 -17.199 1.00 91.75 103 ASN A O 1
ATOM 858 N N . CYS A 1 104 ? 2.764 -10.153 -17.618 1.00 93.81 104 CYS A N 1
ATOM 859 C CA . CYS A 1 104 ? 3.119 -10.008 -16.202 1.00 93.81 104 CYS A CA 1
ATOM 860 C C . CYS A 1 104 ? 3.751 -8.653 -15.878 1.00 93.81 104 CYS A C 1
ATOM 862 O O . CYS A 1 104 ? 4.295 -7.981 -16.752 1.00 93.81 104 CYS A O 1
ATOM 864 N N . GLN A 1 105 ? 3.717 -8.273 -14.606 1.00 96.25 105 GLN A N 1
ATOM 865 C CA . GLN A 1 105 ? 4.423 -7.119 -14.040 1.00 96.25 105 GLN A CA 1
ATOM 866 C C . GLN A 1 105 ? 5.415 -7.635 -13.005 1.00 96.25 105 GLN A C 1
ATOM 868 O O . GLN A 1 105 ? 5.132 -8.644 -12.364 1.00 96.25 105 GLN A O 1
ATOM 873 N N . LYS A 1 106 ? 6.576 -6.993 -12.873 1.00 97.12 106 LYS A N 1
ATOM 874 C CA . LYS A 1 106 ? 7.648 -7.444 -11.979 1.00 97.12 106 LYS A CA 1
ATOM 875 C C . LYS A 1 106 ? 8.397 -6.252 -11.401 1.00 97.12 106 LYS A C 1
ATOM 877 O O . LYS A 1 106 ? 8.712 -5.304 -12.118 1.00 97.12 106 LYS A O 1
ATOM 882 N N . ILE A 1 107 ? 8.689 -6.307 -10.108 1.00 97.88 107 ILE A N 1
ATOM 883 C CA . ILE A 1 107 ? 9.443 -5.278 -9.391 1.00 97.88 107 ILE A CA 1
ATOM 884 C C . ILE A 1 107 ? 10.594 -5.958 -8.652 1.00 97.88 107 ILE A C 1
ATOM 886 O O . ILE A 1 107 ? 10.376 -6.862 -7.853 1.00 97.88 107 ILE A O 1
ATOM 890 N N . ILE A 1 108 ? 11.821 -5.504 -8.880 1.00 97.50 108 ILE A N 1
ATOM 891 C CA . ILE A 1 108 ? 12.996 -5.888 -8.095 1.00 97.50 108 ILE A CA 1
ATOM 892 C C . ILE A 1 108 ? 13.609 -4.607 -7.549 1.00 97.50 108 ILE A C 1
ATOM 894 O O . ILE A 1 108 ? 13.962 -3.731 -8.335 1.00 97.50 108 ILE A O 1
ATOM 898 N N . ILE A 1 109 ? 13.713 -4.464 -6.226 1.00 95.88 109 ILE A N 1
ATOM 899 C CA . ILE A 1 109 ? 14.162 -3.216 -5.589 1.00 95.88 109 ILE A CA 1
ATOM 900 C C . ILE A 1 109 ? 15.071 -3.498 -4.389 1.00 95.88 109 ILE A C 1
ATOM 902 O O . ILE A 1 109 ? 14.712 -4.257 -3.485 1.00 95.88 109 ILE A O 1
ATOM 906 N N . CYS A 1 110 ? 16.214 -2.811 -4.338 1.00 94.06 110 CYS A N 1
ATOM 907 C CA . CYS A 1 110 ? 17.078 -2.727 -3.161 1.00 94.06 110 CYS A CA 1
ATOM 908 C C . CYS A 1 110 ? 16.536 -1.681 -2.171 1.00 94.06 110 CYS A C 1
ATOM 910 O O . CYS A 1 110 ? 16.536 -0.474 -2.439 1.00 94.06 110 CYS A O 1
ATOM 912 N N . ARG A 1 111 ? 16.076 -2.147 -1.008 1.00 88.69 111 ARG A N 1
ATOM 913 C CA . ARG A 1 111 ? 15.327 -1.346 -0.037 1.00 88.69 111 ARG A CA 1
ATOM 914 C C . ARG A 1 111 ? 16.206 -0.591 0.942 1.00 88.69 111 ARG A C 1
ATOM 916 O O . ARG A 1 111 ? 17.072 -1.170 1.586 1.00 88.69 111 ARG A O 1
ATOM 923 N N . TYR A 1 112 ? 15.868 0.676 1.156 1.00 81.50 112 TYR A N 1
ATOM 924 C CA . TYR A 1 112 ? 16.408 1.484 2.246 1.00 81.50 112 TYR A CA 1
ATOM 925 C C . TYR A 1 112 ? 15.593 1.222 3.510 1.00 81.50 112 TYR A C 1
ATOM 927 O O . TYR A 1 112 ? 14.367 1.298 3.478 1.00 81.50 112 TYR A O 1
ATOM 935 N N . SER A 1 113 ? 16.261 0.959 4.632 1.00 77.50 113 SER A N 1
ATOM 936 C CA . SER A 1 113 ? 15.598 0.666 5.913 1.00 77.50 113 SER A CA 1
ATOM 937 C C . SER A 1 113 ? 14.802 1.843 6.490 1.00 77.50 113 SER A C 1
ATOM 939 O O . SER A 1 113 ? 13.964 1.645 7.360 1.00 77.50 113 SER A O 1
ATOM 941 N N . ASN A 1 114 ? 15.054 3.064 6.015 1.00 79.12 114 ASN A N 1
ATOM 942 C CA . ASN A 1 114 ? 14.387 4.291 6.451 1.00 79.12 114 ASN A CA 1
ATOM 943 C C . ASN A 1 114 ? 13.317 4.797 5.466 1.00 79.12 114 ASN A C 1
ATOM 945 O O . ASN A 1 114 ? 12.883 5.944 5.581 1.00 79.12 114 ASN A O 1
ATOM 949 N N . GLN A 1 115 ? 12.928 3.994 4.471 1.00 83.88 115 GLN A N 1
ATOM 950 C CA . GLN A 1 115 ? 11.893 4.346 3.500 1.00 83.88 115 GLN A CA 1
ATOM 951 C C . GLN A 1 115 ? 10.823 3.263 3.435 1.00 83.88 115 GLN A C 1
ATOM 953 O O . GLN A 1 115 ? 11.137 2.070 3.419 1.00 83.88 115 GLN A O 1
ATOM 958 N N . THR A 1 116 ? 9.571 3.702 3.303 1.00 89.88 116 THR A N 1
ATOM 959 C CA . THR A 1 116 ? 8.463 2.797 3.010 1.00 89.88 116 THR A CA 1
ATOM 960 C C . THR A 1 116 ? 8.650 2.150 1.630 1.00 89.88 116 THR A C 1
ATOM 962 O O . THR A 1 116 ? 9.267 2.742 0.736 1.00 89.88 116 THR A O 1
ATOM 965 N N . LYS A 1 117 ? 8.114 0.941 1.425 1.00 93.00 117 LYS A N 1
ATOM 966 C CA . LYS A 1 117 ? 8.097 0.226 0.134 1.00 93.00 117 LYS A CA 1
ATOM 967 C C . LYS A 1 117 ? 7.645 1.135 -1.013 1.00 93.00 117 LYS A C 1
ATOM 969 O O . LYS A 1 117 ? 8.355 1.276 -2.008 1.00 93.00 117 LYS A O 1
ATOM 974 N N . THR A 1 118 ? 6.511 1.813 -0.840 1.00 91.06 118 THR A N 1
ATOM 975 C CA . THR A 1 118 ? 5.924 2.709 -1.849 1.00 91.06 118 THR A CA 1
ATOM 976 C C . THR A 1 118 ? 6.809 3.917 -2.135 1.00 91.06 118 THR A C 1
ATOM 978 O O . THR A 1 118 ? 7.066 4.232 -3.297 1.00 91.06 118 THR A O 1
ATOM 981 N N . LYS A 1 119 ? 7.353 4.561 -1.094 1.00 87.81 119 LYS A N 1
ATOM 982 C CA . LYS A 1 119 ? 8.320 5.659 -1.244 1.00 87.81 119 LYS A CA 1
ATOM 983 C C . LYS A 1 119 ? 9.552 5.227 -2.021 1.00 87.81 119 LYS A C 1
ATOM 985 O O . LYS A 1 119 ? 10.046 5.964 -2.875 1.00 87.81 119 LYS A O 1
ATOM 990 N N . ASN A 1 120 ? 10.056 4.038 -1.719 1.00 90.25 12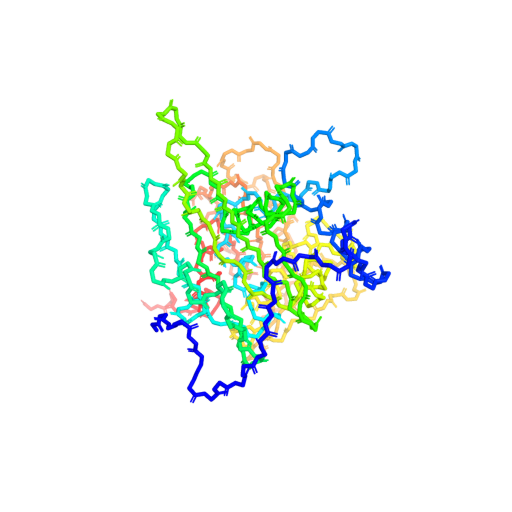0 ASN A N 1
ATOM 991 C CA . ASN A 1 120 ? 11.242 3.511 -2.362 1.00 90.25 120 ASN A CA 1
ATOM 992 C C . ASN A 1 120 ? 10.984 3.188 -3.842 1.00 90.25 120 ASN A C 1
ATOM 994 O O . ASN A 1 120 ? 11.793 3.580 -4.682 1.00 90.25 120 ASN A O 1
ATOM 998 N N . LEU A 1 121 ? 9.826 2.600 -4.168 1.00 93.25 121 LEU A N 1
ATOM 999 C CA . LEU A 1 121 ? 9.367 2.393 -5.545 1.00 93.25 121 LEU A CA 1
ATOM 1000 C C . LEU A 1 121 ? 9.260 3.715 -6.315 1.00 93.25 121 LEU A C 1
ATOM 1002 O O . LEU A 1 121 ? 9.873 3.849 -7.371 1.00 93.25 121 LEU A O 1
ATOM 1006 N N . LEU A 1 122 ? 8.555 4.712 -5.772 1.00 89.94 122 LEU A N 1
ATOM 1007 C CA . LEU A 1 122 ? 8.398 6.027 -6.407 1.00 89.94 122 LEU A CA 1
ATOM 1008 C C . LEU A 1 122 ? 9.744 6.721 -6.649 1.00 89.94 122 LEU A C 1
ATOM 1010 O O . LEU A 1 122 ? 9.973 7.283 -7.720 1.00 89.94 122 LEU A O 1
ATOM 1014 N N . ARG A 1 123 ? 10.667 6.639 -5.683 1.00 88.25 123 ARG A N 1
ATOM 1015 C CA . ARG A 1 123 ? 12.034 7.158 -5.832 1.00 88.25 123 ARG A CA 1
ATOM 1016 C C . ARG A 1 123 ? 12.782 6.451 -6.962 1.00 88.25 123 ARG A C 1
ATOM 1018 O O . ARG A 1 123 ? 13.431 7.118 -7.759 1.00 88.25 123 ARG A O 1
ATOM 1025 N N . CYS A 1 124 ? 12.705 5.125 -7.038 1.00 91.69 124 CYS A N 1
ATOM 1026 C CA . CYS A 1 124 ? 13.370 4.369 -8.094 1.00 91.69 124 CYS A CA 1
ATOM 1027 C C . CYS A 1 124 ? 12.771 4.670 -9.478 1.00 91.69 124 CYS A C 1
ATOM 1029 O O . CYS A 1 124 ? 13.542 4.890 -10.405 1.00 91.69 124 CYS A O 1
ATOM 1031 N N . ILE A 1 125 ? 11.442 4.800 -9.603 1.00 91.62 125 ILE A N 1
ATOM 1032 C CA . ILE A 1 125 ? 10.780 5.260 -10.840 1.00 91.62 125 ILE A CA 1
ATOM 1033 C C . ILE A 1 125 ? 11.312 6.638 -11.249 1.00 91.62 125 ILE A C 1
ATOM 1035 O O . ILE A 1 125 ? 11.736 6.830 -12.388 1.00 91.62 125 ILE A O 1
ATOM 1039 N N . ARG A 1 126 ? 11.341 7.595 -10.311 1.00 88.00 126 ARG A N 1
ATOM 1040 C CA . ARG A 1 126 ? 11.868 8.945 -10.553 1.00 88.00 126 ARG A CA 1
ATOM 1041 C C . ARG A 1 126 ? 13.307 8.910 -11.053 1.00 88.00 126 ARG A C 1
ATOM 1043 O O . ARG A 1 126 ? 13.626 9.612 -12.005 1.00 88.00 126 ARG A O 1
ATOM 1050 N N . ASN A 1 127 ? 14.170 8.139 -10.399 1.00 88.25 127 ASN A N 1
ATOM 1051 C CA . ASN A 1 127 ? 15.577 8.057 -10.768 1.00 88.25 127 ASN A CA 1
ATOM 1052 C C . ASN A 1 127 ? 15.754 7.452 -12.163 1.00 88.25 127 ASN A C 1
ATOM 1054 O O . ASN A 1 127 ? 16.486 8.025 -12.962 1.00 88.25 127 ASN A O 1
ATOM 1058 N N . SER A 1 128 ? 15.033 6.375 -12.490 1.00 90.19 128 SER A N 1
ATOM 1059 C CA . SER A 1 128 ? 15.028 5.809 -13.845 1.00 90.19 128 SER A CA 1
ATOM 1060 C C . SER A 1 128 ? 14.638 6.853 -14.890 1.00 90.19 128 SER A C 1
ATOM 1062 O O . SER A 1 128 ? 15.307 6.987 -15.909 1.00 90.19 128 SER A O 1
ATOM 1064 N N . ILE A 1 129 ? 13.610 7.664 -14.610 1.00 86.88 129 ILE A N 1
ATOM 1065 C CA . ILE A 1 129 ? 13.195 8.752 -15.506 1.00 86.88 129 ILE A CA 1
ATOM 1066 C C . ILE A 1 129 ? 14.275 9.837 -15.613 1.00 86.88 129 ILE A C 1
ATOM 1068 O O . ILE A 1 129 ? 14.595 10.280 -16.713 1.00 86.88 129 ILE A O 1
ATOM 1072 N N . ALA A 1 130 ? 14.847 10.264 -14.485 1.00 83.62 130 ALA A N 1
ATOM 1073 C CA . ALA A 1 130 ? 15.831 11.345 -14.428 1.00 83.62 130 ALA A CA 1
ATOM 1074 C C . ALA A 1 130 ? 17.158 10.990 -15.115 1.00 83.62 130 ALA A C 1
ATOM 1076 O O . ALA A 1 130 ? 17.784 11.863 -15.712 1.00 83.62 130 ALA A O 1
ATOM 1077 N N . HIS A 1 131 ? 17.574 9.725 -15.039 1.00 84.31 131 HIS A N 1
ATOM 1078 C CA . HIS A 1 131 ? 18.770 9.223 -15.714 1.00 84.31 131 HIS A CA 1
ATOM 1079 C C . HIS A 1 131 ? 18.511 8.828 -17.175 1.00 84.31 131 HIS A C 1
ATOM 1081 O O . HIS A 1 131 ? 19.460 8.622 -17.922 1.00 84.31 131 HIS A O 1
ATOM 1087 N N . GLY A 1 132 ? 17.244 8.785 -17.606 1.00 82.56 132 GLY A N 1
ATOM 1088 C CA . GLY A 1 132 ? 16.866 8.340 -18.949 1.00 82.56 132 GLY A CA 1
ATOM 1089 C C . GLY A 1 132 ? 16.936 6.821 -19.134 1.00 82.56 132 GLY A C 1
ATOM 1090 O O . GLY A 1 132 ? 16.795 6.338 -20.251 1.00 82.56 132 GLY A O 1
ATOM 1091 N N . ASP A 1 133 ? 17.103 6.070 -18.047 1.00 88.00 133 ASP A N 1
ATOM 1092 C CA . ASP A 1 133 ? 17.220 4.615 -18.034 1.00 88.00 133 ASP A CA 1
ATOM 1093 C C . ASP A 1 133 ? 15.834 3.959 -17.909 1.00 88.00 133 ASP A C 1
ATOM 1095 O O . ASP A 1 133 ? 15.532 3.232 -16.958 1.00 88.00 133 ASP A O 1
ATOM 1099 N N . TYR A 1 134 ? 14.938 4.246 -18.856 1.00 89.12 134 TYR A N 1
ATOM 1100 C CA . TYR A 1 134 ? 13.597 3.660 -18.895 1.00 89.12 134 TYR A CA 1
ATOM 1101 C C . TYR A 1 134 ? 13.018 3.589 -20.310 1.00 89.12 134 TYR A C 1
ATOM 1103 O O . TYR A 1 134 ? 13.394 4.345 -21.201 1.00 89.12 134 TYR A O 1
ATOM 1111 N N . PHE A 1 135 ? 12.041 2.702 -20.500 1.00 86.88 135 PHE A N 1
ATOM 1112 C CA . PHE A 1 135 ? 11.331 2.514 -21.763 1.00 86.88 135 PHE A CA 1
ATOM 1113 C C . PHE A 1 135 ? 9.832 2.382 -21.523 1.00 86.88 135 PHE A C 1
ATOM 1115 O O . PHE A 1 135 ? 9.386 1.879 -20.489 1.00 86.88 135 PHE A O 1
ATOM 1122 N N . ILE A 1 136 ? 9.054 2.817 -22.513 1.00 86.81 136 ILE A N 1
ATOM 1123 C CA . ILE A 1 136 ? 7.622 2.541 -22.592 1.00 86.81 136 ILE A CA 1
ATOM 1124 C C . ILE A 1 136 ? 7.402 1.531 -23.713 1.00 86.81 136 ILE A C 1
ATOM 1126 O O . ILE A 1 136 ? 7.741 1.798 -24.866 1.00 86.81 136 ILE A O 1
ATOM 1130 N N . VAL A 1 137 ? 6.828 0.379 -23.374 1.00 84.81 137 VAL A N 1
ATOM 1131 C CA . VAL A 1 137 ? 6.505 -0.693 -24.322 1.00 84.81 137 VAL A CA 1
ATOM 1132 C C . VAL A 1 137 ? 5.024 -1.022 -24.171 1.00 84.81 137 VAL A C 1
ATOM 1134 O O . VAL A 1 137 ? 4.608 -1.678 -23.216 1.00 84.81 137 VAL A O 1
ATOM 1137 N N . GLY A 1 138 ? 4.200 -0.511 -25.089 1.00 84.81 138 GLY A N 1
ATOM 1138 C CA . GLY A 1 138 ? 2.744 -0.602 -24.974 1.00 84.81 138 GLY A CA 1
ATOM 1139 C C . GLY A 1 138 ? 2.238 0.083 -23.699 1.00 84.81 138 GLY A C 1
ATOM 1140 O O . GLY A 1 138 ? 2.441 1.278 -23.509 1.00 84.81 138 GLY A O 1
ATOM 1141 N N . GLU A 1 139 ? 1.584 -0.675 -22.818 1.00 89.56 139 GLU A N 1
ATOM 1142 C CA . GLU A 1 139 ? 1.087 -0.194 -21.518 1.00 89.56 139 GLU A CA 1
ATOM 1143 C C . GLU A 1 139 ? 2.111 -0.307 -20.373 1.00 89.56 139 GLU A C 1
ATOM 1145 O O . GLU A 1 139 ? 1.795 0.044 -19.235 1.00 89.56 139 GLU A O 1
ATOM 1150 N N . TYR A 1 140 ? 3.321 -0.798 -20.649 1.00 91.69 140 TYR A N 1
ATOM 1151 C CA . TYR A 1 140 ? 4.345 -1.048 -19.639 1.00 91.69 140 TYR A CA 1
ATOM 1152 C C . TYR A 1 140 ? 5.367 0.080 -19.569 1.00 91.69 140 TYR A C 1
ATOM 1154 O O . TYR A 1 140 ? 5.940 0.476 -20.581 1.00 91.69 140 TYR A O 1
ATOM 1162 N N . PHE A 1 141 ? 5.639 0.537 -18.350 1.00 92.62 141 PHE A N 1
ATOM 1163 C CA . PHE A 1 141 ? 6.875 1.221 -18.006 1.00 92.62 141 PHE A CA 1
ATOM 1164 C C . PHE A 1 141 ? 7.875 0.174 -17.552 1.00 92.62 141 PHE A C 1
ATOM 1166 O O . PHE A 1 141 ? 7.560 -0.629 -16.670 1.00 92.62 141 PHE A O 1
ATOM 1173 N N . ILE A 1 142 ? 9.066 0.208 -18.140 1.00 93.25 142 ILE A N 1
ATOM 1174 C CA . ILE A 1 142 ? 10.222 -0.532 -17.664 1.00 93.25 142 ILE A CA 1
ATOM 1175 C C . ILE A 1 142 ? 11.345 0.442 -17.315 1.00 93.25 142 ILE A C 1
ATOM 1177 O O . ILE A 1 142 ? 11.868 1.124 -18.188 1.00 93.25 142 ILE A O 1
ATOM 1181 N N . GLY A 1 143 ? 11.685 0.536 -16.034 1.00 92.81 143 GLY A N 1
ATOM 1182 C CA . GLY A 1 143 ? 12.712 1.432 -15.510 1.00 92.81 143 GLY A CA 1
ATOM 1183 C C . GLY A 1 143 ? 13.862 0.668 -14.874 1.00 92.81 143 GLY A C 1
ATOM 1184 O O . GLY A 1 143 ? 13.650 -0.318 -14.165 1.00 92.81 143 GLY A O 1
ATOM 1185 N N . PHE A 1 144 ? 15.070 1.163 -15.104 1.00 93.50 144 PHE A N 1
ATOM 1186 C CA . PHE A 1 144 ? 16.315 0.682 -14.527 1.00 93.50 144 PHE A CA 1
ATOM 1187 C C . PHE A 1 144 ? 16.873 1.786 -13.632 1.00 93.50 144 PHE A C 1
ATOM 1189 O O . PHE A 1 144 ? 16.982 2.938 -14.044 1.00 93.50 144 PHE A O 1
ATOM 1196 N N . ASN A 1 145 ? 17.130 1.486 -12.363 1.00 93.38 145 ASN A N 1
ATOM 1197 C CA . ASN A 1 145 ? 17.689 2.459 -11.424 1.00 93.38 145 ASN A CA 1
ATOM 1198 C C . ASN A 1 145 ? 19.117 2.050 -11.083 1.00 93.38 145 ASN A C 1
ATOM 1200 O O . ASN A 1 145 ? 19.325 0.970 -10.523 1.00 93.38 145 ASN A O 1
ATOM 1204 N N . THR A 1 146 ? 20.071 2.923 -11.387 1.00 91.38 146 THR A N 1
ATOM 1205 C CA . THR A 1 146 ? 21.493 2.753 -11.092 1.00 91.38 146 THR A CA 1
ATOM 1206 C C . THR A 1 146 ? 21.965 3.812 -10.093 1.00 91.38 146 THR A C 1
ATOM 1208 O O . THR A 1 146 ? 21.433 4.919 -10.029 1.00 91.38 146 THR A O 1
ATOM 1211 N N . GLU A 1 147 ? 22.951 3.475 -9.265 1.00 86.69 147 GLU A N 1
ATOM 1212 C CA . GLU A 1 147 ? 23.634 4.430 -8.386 1.00 86.69 147 GLU A CA 1
ATOM 1213 C C . GLU A 1 147 ? 25.150 4.269 -8.536 1.00 86.69 147 GLU A C 1
ATOM 1215 O O . GLU A 1 147 ? 25.683 3.177 -8.359 1.00 86.69 147 GLU A O 1
ATOM 1220 N N . THR A 1 148 ? 25.874 5.346 -8.836 1.00 81.94 148 THR A N 1
ATOM 1221 C CA . THR A 1 148 ? 27.343 5.301 -8.904 1.00 81.94 148 THR A CA 1
ATOM 1222 C C . THR A 1 148 ? 27.947 5.327 -7.498 1.00 81.94 148 THR A C 1
ATOM 1224 O O . THR A 1 148 ? 27.691 6.238 -6.705 1.00 81.94 148 THR A O 1
ATOM 1227 N N . LYS A 1 149 ? 28.794 4.349 -7.170 1.00 73.06 149 LYS A N 1
ATOM 1228 C CA . LYS A 1 149 ? 29.586 4.347 -5.936 1.00 73.06 149 LYS A CA 1
ATOM 1229 C C . LYS A 1 149 ? 30.687 5.406 -5.977 1.00 73.06 149 LYS A C 1
ATOM 1231 O O . LYS A 1 149 ? 31.156 5.839 -7.023 1.00 73.06 149 LYS A O 1
ATOM 1236 N N . ARG A 1 150 ? 31.228 5.714 -4.793 1.00 72.62 150 ARG A N 1
ATOM 1237 C CA . ARG A 1 150 ? 32.432 6.554 -4.634 1.00 72.62 150 ARG A CA 1
ATOM 1238 C C . ARG A 1 150 ? 33.669 6.018 -5.367 1.00 72.62 150 ARG A C 1
ATOM 1240 O O . ARG A 1 150 ? 34.560 6.803 -5.664 1.00 72.62 150 ARG A O 1
ATOM 1247 N N . ASN A 1 151 ? 33.743 4.708 -5.610 1.00 78.00 151 ASN A N 1
ATOM 1248 C CA . ASN A 1 151 ? 34.838 4.069 -6.345 1.00 78.00 151 ASN A CA 1
ATOM 1249 C C . ASN A 1 151 ? 34.602 4.025 -7.870 1.00 78.00 151 ASN A C 1
ATOM 1251 O O . ASN A 1 151 ? 35.474 3.537 -8.578 1.00 78.00 151 ASN A O 1
ATOM 1255 N N . GLY A 1 152 ? 33.465 4.534 -8.361 1.00 75.44 152 GLY A N 1
ATOM 1256 C CA . GLY A 1 152 ? 33.112 4.552 -9.781 1.00 75.44 152 GLY A CA 1
ATOM 1257 C C . GLY A 1 152 ? 32.274 3.365 -10.263 1.00 75.44 152 GLY A C 1
ATOM 1258 O O . GLY A 1 152 ? 31.786 3.424 -11.385 1.00 75.44 152 GLY A O 1
ATOM 1259 N N . ASP A 1 153 ? 32.060 2.331 -9.441 1.00 81.44 153 ASP A N 1
ATOM 1260 C CA . ASP A 1 153 ? 31.239 1.176 -9.831 1.00 81.44 153 ASP A CA 1
ATOM 1261 C C . ASP A 1 153 ? 29.743 1.534 -9.853 1.00 81.44 153 ASP A C 1
ATOM 1263 O O . ASP A 1 153 ? 29.252 2.259 -8.982 1.00 81.44 153 ASP A O 1
ATOM 1267 N N . GLU A 1 154 ? 28.993 0.986 -10.809 1.00 82.81 154 GLU A N 1
ATOM 1268 C CA . GLU A 1 154 ? 27.536 1.135 -10.872 1.00 82.81 154 GLU A CA 1
ATOM 1269 C C . GLU A 1 154 ? 26.826 0.069 -10.032 1.00 82.81 154 GLU A C 1
ATOM 1271 O O . GLU A 1 154 ? 27.069 -1.128 -10.172 1.00 82.81 154 GLU A O 1
ATOM 1276 N N . HIS A 1 155 ? 25.915 0.512 -9.167 1.00 87.81 155 HIS A N 1
ATOM 1277 C CA . HIS A 1 155 ? 25.011 -0.345 -8.411 1.00 87.81 155 HIS A CA 1
ATOM 1278 C C . HIS A 1 155 ? 23.661 -0.428 -9.096 1.00 87.81 155 HIS A C 1
ATOM 1280 O O . HIS A 1 155 ? 22.956 0.575 -9.198 1.00 87.81 155 HIS A O 1
ATOM 1286 N N . HIS A 1 156 ? 23.254 -1.631 -9.482 1.00 93.62 156 HIS A N 1
ATOM 1287 C CA . HIS A 1 156 ? 21.904 -1.887 -9.964 1.00 93.62 156 HIS A CA 1
ATOM 1288 C C . HIS A 1 156 ? 20.938 -1.935 -8.777 1.00 93.62 156 HIS A C 1
ATOM 1290 O O . HIS A 1 156 ? 20.915 -2.899 -8.015 1.00 93.62 156 HIS A O 1
ATOM 1296 N N . LYS A 1 157 ? 20.132 -0.887 -8.600 1.00 94.69 157 LYS A N 1
ATOM 1297 C CA . LYS A 1 157 ? 19.255 -0.720 -7.431 1.00 94.69 157 LYS A CA 1
ATOM 1298 C C . LYS A 1 157 ? 17.806 -1.098 -7.672 1.00 94.69 157 LYS A C 1
ATOM 1300 O O . LYS A 1 157 ? 17.120 -1.438 -6.709 1.00 94.69 157 LYS A O 1
ATOM 1305 N N . ALA A 1 158 ? 17.318 -1.015 -8.906 1.00 96.31 158 ALA A N 1
ATOM 1306 C CA . ALA A 1 158 ? 15.979 -1.497 -9.212 1.00 96.31 158 ALA A CA 1
ATOM 1307 C C . ALA A 1 158 ? 15.782 -1.860 -10.681 1.00 96.31 158 ALA A C 1
ATOM 1309 O O . ALA A 1 158 ? 16.329 -1.202 -11.563 1.00 96.31 158 ALA A O 1
ATOM 1310 N N . VAL A 1 159 ? 14.910 -2.841 -10.905 1.00 96.50 159 VAL A N 1
ATOM 1311 C CA . VAL A 1 159 ? 14.227 -3.082 -12.178 1.00 96.50 159 VAL A CA 1
ATOM 1312 C C . VAL A 1 159 ? 12.730 -3.011 -11.912 1.00 96.50 159 VAL A C 1
ATOM 1314 O O . VAL A 1 159 ? 12.207 -3.754 -11.080 1.00 96.50 159 VAL A O 1
ATOM 1317 N N . ILE A 1 160 ? 12.035 -2.100 -12.584 1.00 96.94 160 ILE A N 1
ATOM 1318 C CA . ILE A 1 160 ? 10.614 -1.830 -12.349 1.00 96.94 160 ILE A CA 1
ATOM 1319 C C . ILE A 1 160 ? 9.870 -2.000 -13.656 1.00 96.94 160 ILE A C 1
ATOM 1321 O O . ILE A 1 160 ? 10.009 -1.164 -14.537 1.00 96.94 160 ILE A O 1
ATOM 1325 N N . LYS A 1 161 ? 9.052 -3.044 -13.762 1.00 95.75 161 LYS A N 1
ATOM 1326 C CA . LYS A 1 161 ? 8.193 -3.315 -14.911 1.00 95.75 161 LYS A CA 1
ATOM 1327 C C . LYS A 1 161 ? 6.730 -3.334 -14.472 1.00 95.75 161 LYS A C 1
ATOM 1329 O O . LYS A 1 161 ? 6.263 -4.328 -13.916 1.00 95.75 161 LYS A O 1
ATOM 1334 N N . ILE A 1 162 ? 5.998 -2.260 -14.755 1.00 96.31 162 ILE A N 1
ATOM 1335 C CA . ILE A 1 162 ? 4.615 -2.058 -14.291 1.00 96.31 162 ILE A CA 1
ATOM 1336 C C . ILE A 1 162 ? 3.732 -1.448 -15.379 1.00 96.31 162 ILE A C 1
ATOM 1338 O O . ILE A 1 162 ? 4.216 -0.761 -16.278 1.00 96.31 162 ILE A O 1
ATOM 1342 N N . LYS A 1 163 ? 2.419 -1.653 -15.275 1.00 94.81 163 LYS A N 1
ATOM 1343 C CA . LYS A 1 163 ? 1.416 -0.960 -16.085 1.00 94.81 163 LYS A CA 1
ATOM 1344 C C . LYS A 1 163 ? 1.262 0.465 -15.567 1.00 94.81 163 LYS A C 1
ATOM 1346 O O . LYS A 1 163 ? 0.559 0.712 -14.591 1.00 94.81 163 LYS A O 1
ATOM 1351 N N . TYR A 1 164 ? 1.945 1.409 -16.204 1.00 91.81 164 TYR A N 1
ATOM 1352 C CA . TYR A 1 164 ? 2.140 2.756 -15.656 1.00 91.81 164 TYR A CA 1
ATOM 1353 C C . TYR A 1 164 ? 0.846 3.569 -15.532 1.00 91.81 164 TYR A C 1
ATOM 1355 O O . TYR A 1 164 ? 0.704 4.330 -14.579 1.00 91.81 164 TYR A O 1
ATOM 1363 N N . LYS A 1 165 ? -0.116 3.364 -16.446 1.00 91.81 165 LYS A N 1
ATOM 1364 C CA . LYS A 1 165 ? -1.470 3.942 -16.360 1.00 91.81 165 LYS A CA 1
ATOM 1365 C C . LYS A 1 165 ? -2.179 3.489 -15.084 1.00 91.81 165 LYS A C 1
ATOM 1367 O O . LYS A 1 165 ? -2.510 4.316 -14.248 1.00 91.81 165 LYS A O 1
ATOM 1372 N N . LYS A 1 166 ? -2.275 2.170 -14.883 1.00 94.12 166 LYS A N 1
ATOM 1373 C CA . LYS A 1 166 ? -2.884 1.584 -13.680 1.00 94.12 166 LYS A CA 1
ATOM 1374 C C . LYS A 1 166 ? -2.174 2.002 -12.396 1.00 94.12 166 LYS A C 1
ATOM 1376 O O . LYS A 1 166 ? -2.820 2.184 -11.375 1.00 94.12 166 LYS A O 1
ATOM 1381 N N . PHE A 1 167 ? -0.851 2.145 -12.439 1.00 94.00 167 PHE A N 1
ATOM 1382 C CA . PHE A 1 167 ? -0.083 2.600 -11.284 1.00 94.00 167 PHE A CA 1
ATOM 1383 C C . PHE A 1 167 ? -0.431 4.039 -10.896 1.00 94.00 167 PHE A C 1
ATOM 1385 O O . PHE A 1 167 ? -0.650 4.309 -9.716 1.00 94.00 167 PHE A O 1
ATOM 1392 N N . LEU A 1 168 ? -0.518 4.950 -11.875 1.00 90.00 168 LEU A N 1
ATOM 1393 C CA . LEU A 1 168 ? -0.984 6.312 -11.623 1.00 90.00 168 LEU A CA 1
ATOM 1394 C C . LEU A 1 168 ? -2.422 6.297 -11.098 1.00 90.00 168 LEU A C 1
ATOM 1396 O O . LEU A 1 168 ? -2.675 6.908 -10.065 1.00 90.00 168 LEU A O 1
ATOM 1400 N N . ASP A 1 169 ? -3.320 5.551 -11.746 1.00 90.50 169 ASP A N 1
ATOM 1401 C CA . ASP A 1 169 ? -4.721 5.437 -11.328 1.00 90.50 169 ASP A CA 1
ATOM 1402 C C . ASP A 1 169 ? -4.829 4.945 -9.875 1.00 90.50 169 ASP A C 1
ATOM 1404 O O . ASP A 1 169 ? -5.611 5.485 -9.100 1.00 90.50 169 ASP A O 1
ATOM 1408 N N . ALA A 1 170 ? -4.011 3.969 -9.465 1.00 91.44 170 ALA A N 1
ATOM 1409 C CA . ALA A 1 170 ? -3.977 3.464 -8.093 1.00 91.44 170 ALA A CA 1
ATOM 1410 C C . ALA A 1 170 ? -3.544 4.544 -7.087 1.00 91.44 170 ALA A C 1
ATOM 1412 O O . ALA A 1 170 ? -4.156 4.686 -6.025 1.00 91.44 170 ALA A O 1
ATOM 1413 N N . ILE A 1 171 ? -2.516 5.332 -7.421 1.00 87.38 171 ILE A N 1
ATOM 1414 C CA . ILE A 1 171 ? -2.040 6.437 -6.577 1.00 87.38 171 ILE A CA 1
ATOM 1415 C C . ILE A 1 171 ? -3.083 7.553 -6.513 1.00 87.38 171 ILE A C 1
ATOM 1417 O O . ILE A 1 171 ? -3.410 8.022 -5.424 1.00 87.38 171 ILE A O 1
ATOM 1421 N N . GLU A 1 172 ? -3.636 7.975 -7.647 1.00 85.75 172 GLU A N 1
ATOM 1422 C CA . GLU A 1 172 ? -4.675 9.005 -7.707 1.00 85.75 172 GLU A CA 1
ATOM 1423 C C . GLU A 1 172 ? -5.923 8.551 -6.948 1.00 85.75 172 GLU A C 1
ATOM 1425 O O . GLU A 1 172 ? -6.441 9.290 -6.115 1.00 85.75 172 GLU A O 1
ATOM 1430 N N . LYS A 1 173 ? -6.354 7.300 -7.128 1.00 86.06 173 LYS A N 1
ATOM 1431 C CA . LYS A 1 173 ? -7.471 6.707 -6.388 1.00 86.06 173 LYS A CA 1
ATOM 1432 C C . LYS A 1 173 ? -7.193 6.650 -4.895 1.00 86.06 173 LYS A C 1
ATOM 1434 O O . LYS A 1 173 ? -8.107 6.922 -4.129 1.00 86.06 173 LYS A O 1
ATOM 1439 N N . LEU A 1 174 ? -5.973 6.349 -4.451 1.00 84.12 174 LEU A N 1
ATOM 1440 C CA . LEU A 1 174 ? -5.622 6.384 -3.028 1.00 84.12 174 LEU A CA 1
ATOM 1441 C C . LEU A 1 174 ? -5.657 7.822 -2.484 1.00 84.12 174 LEU A C 1
ATOM 1443 O O . LEU A 1 174 ? -6.219 8.086 -1.424 1.00 84.12 174 LEU A O 1
ATOM 1447 N N . THR A 1 175 ? -5.125 8.773 -3.245 1.00 77.19 175 THR A N 1
ATOM 1448 C CA . THR A 1 175 ? -4.868 10.153 -2.800 1.00 77.19 175 THR A CA 1
ATOM 1449 C C . THR A 1 175 ? -6.012 11.129 -3.078 1.00 77.19 175 THR A C 1
ATOM 1451 O O . THR A 1 175 ? -6.010 12.240 -2.550 1.00 77.19 175 THR A O 1
ATOM 1454 N N . SER A 1 176 ? -7.023 10.726 -3.855 1.00 72.50 176 SER A N 1
ATOM 1455 C CA . SER A 1 176 ? -8.141 11.593 -4.233 1.00 72.50 176 SER A CA 1
ATOM 1456 C C . SER A 1 176 ? -8.913 12.108 -3.014 1.00 72.50 176 SER A C 1
ATOM 1458 O O . SER A 1 176 ? -9.229 11.365 -2.082 1.00 72.50 176 SER A O 1
ATOM 1460 N N . LEU A 1 177 ? -9.278 13.390 -3.050 1.00 60.94 177 LEU A N 1
ATOM 1461 C CA . LEU A 1 177 ? -10.007 14.096 -1.987 1.00 60.94 177 LEU A CA 1
ATOM 1462 C C . LEU A 1 177 ? -11.520 13.788 -1.965 1.00 60.94 177 LEU A C 1
ATOM 1464 O O . LEU A 1 177 ? -12.318 14.588 -1.481 1.00 60.94 177 LEU A O 1
ATOM 1468 N N . GLU A 1 178 ? -11.953 12.642 -2.499 1.00 55.03 178 GLU A N 1
ATOM 1469 C CA . GLU A 1 178 ? -13.370 12.232 -2.480 1.00 55.03 178 GLU A CA 1
ATOM 1470 C C . GLU A 1 178 ? -13.912 12.023 -1.049 1.00 55.03 178 GLU A C 1
ATOM 1472 O O . GLU A 1 178 ? -15.126 12.029 -0.803 1.00 55.03 178 GLU A O 1
ATOM 1477 N N . CYS A 1 179 ? -13.005 11.887 -0.083 1.00 48.94 179 CYS A N 1
ATOM 1478 C CA . CYS A 1 179 ? -13.291 11.888 1.342 1.00 48.94 179 CYS A CA 1
ATOM 1479 C C . CYS A 1 179 ? -13.010 13.284 1.922 1.00 48.94 179 CYS A C 1
ATOM 1481 O O . CYS A 1 179 ? -11.949 13.864 1.698 1.00 48.94 179 CYS A O 1
ATOM 1483 N N . ARG A 1 180 ? -14.008 13.852 2.612 1.00 50.25 180 ARG A N 1
ATOM 1484 C CA . ARG A 1 180 ? -14.016 15.254 3.070 1.00 50.25 180 ARG A CA 1
ATOM 1485 C C . ARG A 1 180 ? -13.564 15.428 4.525 1.00 50.25 180 ARG A C 1
ATOM 1487 O O . ARG A 1 180 ? -13.374 16.568 4.948 1.00 50.25 180 ARG A O 1
ATOM 1494 N N . HIS A 1 181 ? -13.391 14.336 5.269 1.00 50.62 181 HIS A N 1
ATOM 1495 C CA . HIS A 1 181 ? -12.899 14.354 6.644 1.00 50.62 181 HIS A CA 1
ATOM 1496 C C . HIS A 1 181 ? -11.401 14.032 6.711 1.00 50.62 181 HIS A C 1
ATOM 1498 O O . HIS A 1 181 ? -10.717 13.856 5.700 1.00 50.62 181 HIS A O 1
ATOM 1504 N N . GLN A 1 182 ? -10.854 14.124 7.918 1.00 50.88 182 GLN A N 1
ATOM 1505 C CA . GLN A 1 182 ? -9.421 14.160 8.173 1.00 50.88 182 GLN A CA 1
ATOM 1506 C C . GLN A 1 182 ? -8.777 12.791 7.897 1.00 50.88 182 GLN A C 1
ATOM 1508 O O . GLN A 1 182 ? -8.736 11.930 8.764 1.00 50.88 182 GLN A O 1
ATOM 1513 N N . GLY A 1 183 ? -8.226 12.614 6.694 1.00 59.12 183 GLY A N 1
ATOM 1514 C CA . GLY A 1 183 ? -7.472 11.415 6.311 1.00 59.12 183 GLY A CA 1
ATOM 1515 C C . GLY A 1 183 ? -8.134 10.614 5.189 1.00 59.12 183 GLY A C 1
ATOM 1516 O O . GLY A 1 183 ? -8.398 9.430 5.386 1.00 59.12 183 GLY A O 1
ATOM 1517 N N . PRO A 1 184 ? -8.350 11.200 3.992 1.00 70.25 184 PRO A N 1
ATOM 1518 C CA . PRO A 1 184 ? -8.958 10.504 2.851 1.00 70.25 184 PRO A CA 1
ATOM 1519 C C . PRO A 1 184 ? -8.221 9.210 2.481 1.00 70.25 184 PRO A C 1
ATOM 1521 O O . PRO A 1 184 ? -8.830 8.240 2.035 1.00 70.25 184 PRO A O 1
ATOM 1524 N N . VAL A 1 185 ? -6.907 9.187 2.708 1.00 79.25 185 VAL A N 1
ATOM 1525 C CA . VAL A 1 185 ? -6.071 8.004 2.521 1.00 79.25 185 VAL A CA 1
ATOM 1526 C C . VAL A 1 185 ? -6.342 6.970 3.614 1.00 79.25 185 VAL A C 1
ATOM 1528 O O . VAL A 1 185 ? -6.576 5.813 3.285 1.00 79.25 185 VAL A O 1
ATOM 1531 N N . LYS A 1 186 ? -6.398 7.368 4.894 1.00 82.75 186 LYS A N 1
ATOM 1532 C CA . LYS A 1 186 ? -6.721 6.458 6.009 1.00 82.75 186 LYS A CA 1
ATOM 1533 C C . LYS A 1 186 ? -8.092 5.819 5.837 1.00 82.75 186 LYS A C 1
ATOM 1535 O O . LYS A 1 186 ? -8.198 4.608 5.947 1.00 82.75 186 LYS A O 1
ATOM 1540 N N . GLU A 1 187 ? -9.121 6.592 5.502 1.00 84.50 187 GLU A N 1
ATOM 1541 C CA . GLU A 1 187 ? -10.460 6.046 5.250 1.00 84.50 187 GLU A CA 1
ATOM 1542 C C . GLU A 1 187 ? -10.445 4.966 4.159 1.00 84.50 187 GLU A C 1
ATOM 1544 O O . GLU A 1 187 ? -11.029 3.899 4.338 1.00 84.50 187 GLU A O 1
ATOM 1549 N N . LYS A 1 188 ? -9.760 5.216 3.036 1.00 86.88 188 LYS A N 1
ATOM 1550 C CA . LYS A 1 188 ? -9.659 4.247 1.931 1.00 86.88 188 LYS A CA 1
ATOM 1551 C C . LYS A 1 188 ? -8.873 3.010 2.316 1.00 86.88 188 LYS A C 1
ATOM 1553 O O . LYS A 1 188 ? -9.287 1.907 1.977 1.00 86.88 188 LYS A O 1
ATOM 1558 N N . LEU A 1 189 ? -7.772 3.202 3.034 1.00 88.44 189 LEU A N 1
ATOM 1559 C CA . LEU A 1 189 ? -6.988 2.117 3.592 1.00 88.44 189 LEU A CA 1
ATOM 1560 C C . LEU A 1 189 ? -7.892 1.265 4.502 1.00 88.44 189 LEU A C 1
ATOM 1562 O O . LEU A 1 189 ? -8.092 0.086 4.230 1.00 88.44 189 LEU A O 1
ATOM 1566 N N . PHE A 1 190 ? -8.502 1.835 5.536 1.00 90.12 190 PHE A N 1
ATOM 1567 C CA . PHE A 1 190 ? -9.349 1.072 6.456 1.00 90.12 190 PHE A CA 1
ATOM 1568 C C . PHE A 1 190 ? -10.524 0.396 5.744 1.00 90.12 190 PHE A C 1
ATOM 1570 O O . PHE A 1 190 ? -10.799 -0.769 6.019 1.00 90.12 190 PHE A O 1
ATOM 1577 N N . ARG A 1 191 ? -11.163 1.072 4.780 1.00 90.25 191 ARG A N 1
ATOM 1578 C CA . ARG A 1 191 ? -12.181 0.458 3.919 1.00 90.25 191 ARG A CA 1
ATOM 1579 C C . ARG A 1 191 ? -11.649 -0.802 3.244 1.00 90.25 191 ARG A C 1
ATOM 1581 O O . ARG A 1 191 ? -12.227 -1.865 3.429 1.00 90.25 191 ARG A O 1
ATOM 1588 N N . TYR A 1 192 ? -10.532 -0.689 2.536 1.00 90.50 192 TYR A N 1
ATOM 1589 C CA . TYR A 1 192 ? -9.900 -1.809 1.844 1.00 90.50 192 TYR A CA 1
ATOM 1590 C C . TYR A 1 192 ? -9.540 -2.963 2.802 1.00 90.50 192 TYR A C 1
ATOM 1592 O O . TYR A 1 192 ? -9.728 -4.130 2.462 1.00 90.50 192 TYR A O 1
ATOM 1600 N N . ALA A 1 193 ? -9.095 -2.659 4.026 1.00 91.75 193 ALA A N 1
ATOM 1601 C CA . ALA A 1 193 ? -8.718 -3.669 5.022 1.00 91.75 193 ALA A CA 1
ATOM 1602 C C . ALA A 1 193 ? -9.945 -4.452 5.490 1.00 91.75 193 ALA A C 1
ATOM 1604 O O . ALA A 1 193 ? -9.960 -5.681 5.477 1.00 91.75 193 ALA A O 1
ATOM 1605 N N . PHE A 1 194 ? -11.000 -3.732 5.870 1.00 93.75 194 PHE A N 1
ATOM 1606 C CA . PHE A 1 194 ? -12.226 -4.341 6.366 1.00 93.75 194 PHE A CA 1
ATOM 1607 C C . PHE A 1 194 ? -13.009 -5.061 5.259 1.00 93.75 194 PHE A C 1
ATOM 1609 O O . PHE A 1 194 ? -13.547 -6.137 5.511 1.00 93.75 194 PHE A O 1
ATOM 1616 N N . GLU A 1 195 ? -13.002 -4.560 4.021 1.00 93.25 195 GLU A N 1
ATOM 1617 C CA . GLU A 1 195 ? -13.566 -5.274 2.864 1.00 93.25 195 GLU A CA 1
ATOM 1618 C C . GLU A 1 195 ? -12.868 -6.625 2.644 1.00 93.25 195 GLU A C 1
ATOM 1620 O O . GLU A 1 195 ? -13.540 -7.642 2.460 1.00 93.25 195 GLU A O 1
ATOM 1625 N N . LYS A 1 196 ? -11.532 -6.684 2.764 1.00 91.38 196 LYS A N 1
ATOM 1626 C CA . LYS A 1 196 ? -10.777 -7.952 2.719 1.00 91.38 196 LYS A CA 1
ATOM 1627 C C . LYS A 1 196 ? -11.127 -8.911 3.857 1.00 91.38 196 LYS A C 1
ATOM 1629 O O . LYS A 1 196 ? -11.061 -10.123 3.673 1.00 91.38 196 LYS A O 1
ATOM 1634 N N . LEU A 1 197 ? -11.534 -8.381 5.009 1.00 93.62 197 LEU A N 1
ATOM 1635 C CA . LEU A 1 197 ? -12.030 -9.156 6.150 1.00 93.62 197 LEU A CA 1
ATOM 1636 C C . LEU A 1 197 ? -13.510 -9.560 6.013 1.00 93.62 197 LEU A C 1
ATOM 1638 O O . LEU A 1 197 ? -14.064 -10.177 6.926 1.00 93.62 197 LEU A O 1
ATOM 1642 N N . GLY A 1 198 ? -14.162 -9.229 4.895 1.00 94.12 198 GLY A N 1
ATOM 1643 C CA . GLY A 1 198 ? -15.553 -9.584 4.614 1.00 94.12 198 GLY A CA 1
ATOM 1644 C C . GLY A 1 198 ? -16.587 -8.635 5.221 1.00 94.12 198 GLY A C 1
ATOM 1645 O O . GLY A 1 198 ? -17.753 -9.008 5.327 1.00 94.12 198 GLY A O 1
ATOM 1646 N N . TYR A 1 199 ? -16.186 -7.431 5.633 1.00 95.81 199 TYR A N 1
ATOM 1647 C CA . TYR A 1 199 ? -17.128 -6.393 6.044 1.00 95.81 199 TYR A CA 1
ATOM 1648 C C . TYR A 1 199 ? -17.699 -5.680 4.820 1.00 95.81 199 TYR A C 1
ATOM 1650 O O . TYR A 1 199 ? -16.982 -5.355 3.875 1.00 95.81 199 TYR A O 1
ATOM 1658 N N . ASN A 1 200 ? -18.985 -5.354 4.879 1.00 94.31 200 ASN A N 1
ATOM 1659 C CA . ASN A 1 200 ? -19.581 -4.363 3.999 1.00 94.31 200 ASN A CA 1
ATOM 1660 C C . ASN A 1 200 ? -19.257 -2.965 4.546 1.00 94.31 200 ASN A C 1
ATOM 1662 O O . ASN A 1 200 ? -19.645 -2.632 5.666 1.00 94.31 200 ASN A O 1
ATOM 1666 N N . VAL A 1 201 ? -18.534 -2.149 3.779 1.00 90.88 201 VAL A N 1
ATOM 1667 C CA . VAL A 1 201 ? -18.113 -0.811 4.211 1.00 90.88 201 VAL A CA 1
ATOM 1668 C C . VAL A 1 201 ? -18.910 0.249 3.466 1.00 90.88 201 VAL A C 1
ATOM 1670 O O . VAL A 1 201 ? -18.755 0.455 2.265 1.00 90.88 201 VAL A O 1
ATOM 1673 N N . VAL A 1 202 ? -19.751 0.971 4.200 1.00 82.88 202 VAL A N 1
ATOM 1674 C CA . VAL A 1 202 ? -20.622 2.013 3.657 1.00 82.88 202 VAL A CA 1
ATOM 1675 C C . VAL A 1 202 ? -20.160 3.372 4.171 1.00 82.88 202 VAL A C 1
ATOM 1677 O O . VAL A 1 202 ? -19.883 3.556 5.357 1.00 82.88 202 VAL A O 1
ATOM 1680 N N . LYS A 1 203 ? -20.091 4.362 3.276 1.00 69.44 203 LYS A N 1
ATOM 1681 C CA . LYS A 1 203 ? -19.899 5.758 3.684 1.00 69.44 203 LYS A CA 1
ATOM 1682 C C . LYS A 1 203 ? -21.182 6.250 4.351 1.00 69.44 203 LYS A C 1
ATOM 1684 O O . LYS A 1 203 ? -22.257 6.153 3.757 1.00 69.44 203 LYS A O 1
ATOM 1689 N N . GLU A 1 204 ? -21.088 6.762 5.573 1.00 64.75 204 GLU A N 1
ATOM 1690 C CA . GLU A 1 204 ? -22.275 7.233 6.281 1.00 64.75 204 GLU A CA 1
ATOM 1691 C C . GLU A 1 204 ? -22.843 8.493 5.605 1.00 64.75 204 GLU A C 1
ATOM 1693 O O . GLU A 1 204 ? -22.135 9.473 5.387 1.00 64.75 204 GLU A O 1
ATOM 1698 N N . GLN A 1 205 ? -24.138 8.479 5.273 1.00 55.59 205 GLN A N 1
ATOM 1699 C CA . GLN A 1 205 ? -24.808 9.609 4.610 1.00 55.59 205 GLN A CA 1
ATOM 1700 C C . GLN A 1 205 ? -25.036 10.813 5.539 1.00 55.59 205 GLN A C 1
ATOM 1702 O O . GLN A 1 205 ? -25.219 11.925 5.056 1.00 55.59 205 GLN A O 1
ATOM 1707 N N . ASN A 1 206 ? -25.035 10.588 6.857 1.00 60.31 206 ASN A N 1
ATOM 1708 C CA . ASN A 1 206 ? -25.360 11.592 7.874 1.00 60.31 206 ASN A CA 1
ATOM 1709 C C . ASN A 1 206 ? -24.122 12.207 8.561 1.00 60.31 206 ASN A C 1
ATOM 1711 O O . ASN A 1 206 ? -24.293 12.966 9.513 1.00 60.31 206 ASN A O 1
ATOM 1715 N N . GLU A 1 207 ? -22.910 11.894 8.082 1.00 63.81 207 GLU A N 1
ATOM 1716 C CA . GLU A 1 207 ? -21.634 12.540 8.460 1.00 63.81 207 GLU A CA 1
ATOM 1717 C C . GLU A 1 207 ? -21.284 12.519 9.964 1.00 63.81 207 GLU A C 1
ATOM 1719 O O . GLU A 1 207 ? -20.571 13.394 10.457 1.00 63.81 207 GLU A O 1
ATOM 1724 N N . LYS A 1 208 ? -21.790 11.553 10.736 1.00 76.38 208 LYS A N 1
ATOM 1725 C CA . LYS A 1 208 ? -21.489 11.465 12.172 1.00 76.38 208 LYS A CA 1
ATOM 1726 C C . LYS A 1 208 ? -20.218 10.656 12.437 1.00 76.38 208 LYS A C 1
ATOM 1728 O O . LYS A 1 208 ? -19.525 10.931 13.415 1.00 76.38 208 LYS A O 1
ATOM 1733 N N . TYR A 1 209 ? -19.939 9.690 11.572 1.00 84.50 209 TYR A N 1
ATOM 1734 C CA . TYR A 1 209 ? -18.803 8.780 11.608 1.00 84.50 209 TYR A CA 1
ATOM 1735 C C . TYR A 1 209 ? -18.078 8.788 10.260 1.00 84.50 209 TYR A C 1
ATOM 1737 O O . TYR A 1 209 ? -18.691 9.021 9.216 1.00 84.50 209 TYR A O 1
ATOM 1745 N N . ASP A 1 210 ? -16.781 8.490 10.273 1.00 85.12 210 ASP A N 1
ATOM 1746 C CA . ASP A 1 210 ? -15.966 8.462 9.058 1.00 85.12 210 ASP A CA 1
ATOM 1747 C C . ASP A 1 210 ? -16.281 7.223 8.205 1.00 85.12 210 ASP A C 1
ATOM 1749 O O . ASP A 1 210 ? -16.383 7.308 6.979 1.00 85.12 210 ASP A O 1
ATOM 1753 N N . LEU A 1 211 ? -16.501 6.065 8.845 1.00 88.69 211 LEU A N 1
ATOM 1754 C CA . LEU A 1 211 ? -16.911 4.825 8.178 1.00 88.69 211 LEU A CA 1
ATOM 1755 C C . LEU A 1 211 ? -18.009 4.102 8.965 1.00 88.69 211 LEU A C 1
ATOM 1757 O O . LEU A 1 211 ? -18.007 4.085 10.195 1.00 88.69 211 LEU A O 1
ATOM 1761 N N . LYS A 1 212 ? -18.907 3.429 8.240 1.00 91.81 212 LYS A N 1
ATOM 1762 C CA . LYS A 1 212 ? -19.816 2.424 8.792 1.00 91.81 212 LYS A CA 1
ATOM 1763 C C . LYS A 1 212 ? -19.439 1.059 8.224 1.00 91.81 212 LYS A C 1
ATOM 1765 O O . LYS A 1 212 ? -19.437 0.881 7.009 1.00 91.81 212 LYS A O 1
ATOM 1770 N N . LEU A 1 213 ? -19.128 0.110 9.096 1.00 94.00 213 LEU A N 1
ATOM 1771 C CA . LEU A 1 213 ? -18.837 -1.275 8.736 1.00 94.00 213 LEU A CA 1
ATOM 1772 C C . LEU A 1 213 ? -20.014 -2.152 9.159 1.00 94.00 213 LEU A C 1
ATOM 1774 O O . LEU A 1 213 ? -20.595 -1.942 10.223 1.00 94.00 213 LEU A O 1
ATOM 1778 N N . GLU A 1 214 ? -20.342 -3.151 8.356 1.00 94.06 214 GLU A N 1
ATOM 1779 C CA . GLU A 1 214 ? -21.389 -4.121 8.651 1.00 94.06 214 GLU A CA 1
ATOM 1780 C C . GLU A 1 214 ? -20.869 -5.533 8.397 1.00 94.06 214 GLU A C 1
ATOM 1782 O O . GLU A 1 214 ? -20.302 -5.815 7.339 1.00 94.06 214 GLU A O 1
ATOM 1787 N N . LYS A 1 215 ? -21.061 -6.421 9.372 1.00 94.19 215 LYS A N 1
ATOM 1788 C CA . LYS A 1 215 ? -20.741 -7.845 9.249 1.00 94.19 215 LYS A CA 1
ATOM 1789 C C . LYS A 1 215 ? -21.589 -8.644 10.228 1.00 94.19 215 LYS A C 1
ATOM 1791 O O . LYS A 1 215 ? -21.772 -8.225 11.367 1.00 94.19 215 LYS A O 1
ATOM 1796 N N . ASP A 1 216 ? -22.133 -9.769 9.772 1.00 91.31 216 ASP A N 1
ATOM 1797 C CA . ASP A 1 216 ? -22.916 -10.705 10.593 1.00 91.31 216 ASP A CA 1
ATOM 1798 C C . ASP A 1 216 ? -24.061 -10.044 11.394 1.00 91.31 216 ASP A C 1
ATOM 1800 O O . ASP A 1 216 ? -24.340 -10.402 12.537 1.00 91.31 216 ASP A O 1
ATOM 1804 N N . GLY A 1 217 ? -24.724 -9.043 10.799 1.00 88.50 217 GLY A N 1
ATOM 1805 C CA . GLY A 1 217 ? -25.820 -8.294 11.430 1.00 88.50 217 GLY A CA 1
ATOM 1806 C C . GLY A 1 217 ? -25.386 -7.283 12.500 1.00 88.50 217 GLY A C 1
ATOM 1807 O O . GLY A 1 217 ? -26.247 -6.655 13.117 1.00 88.50 217 GLY A O 1
ATOM 1808 N N . LYS A 1 218 ? -24.076 -7.105 12.714 1.00 91.38 218 LYS A N 1
ATOM 1809 C CA . LYS A 1 218 ? -23.499 -6.075 13.585 1.00 91.38 218 LYS A CA 1
ATOM 1810 C C . LYS A 1 218 ? -23.052 -4.868 12.774 1.00 91.38 218 LYS A C 1
ATOM 1812 O O . LYS A 1 218 ? -22.487 -5.001 11.689 1.00 91.38 218 LYS A O 1
ATOM 1817 N N . GLU A 1 219 ? -23.266 -3.689 13.343 1.00 92.81 219 GLU A N 1
ATOM 1818 C CA . GLU A 1 219 ? -22.839 -2.410 12.790 1.00 92.81 219 GLU A CA 1
ATOM 1819 C C . GLU A 1 219 ? -21.699 -1.819 13.630 1.00 92.81 219 GLU A C 1
ATOM 1821 O O . GLU A 1 219 ? -21.790 -1.689 14.852 1.00 92.81 219 GLU A O 1
ATOM 1826 N N . TYR A 1 220 ? -20.631 -1.399 12.965 1.00 93.75 220 TYR A N 1
ATOM 1827 C CA . TYR A 1 220 ? -19.470 -0.775 13.584 1.00 93.75 220 TYR A CA 1
ATOM 1828 C C . TYR A 1 220 ? -19.314 0.639 13.029 1.00 93.75 220 TYR A C 1
ATOM 1830 O O . TYR A 1 220 ? -19.159 0.843 11.826 1.00 93.75 220 TYR A O 1
ATOM 1838 N N . LEU A 1 221 ? -19.390 1.625 13.912 1.00 92.44 221 LEU A N 1
ATOM 1839 C CA . LEU A 1 221 ? -19.390 3.046 13.584 1.00 92.44 221 LEU A CA 1
ATOM 1840 C C . LEU A 1 221 ? -18.008 3.598 13.906 1.00 92.44 221 LEU A C 1
ATOM 1842 O O . LEU A 1 221 ? -17.655 3.696 15.076 1.00 92.44 221 LEU A O 1
ATOM 1846 N N . MET A 1 222 ? -17.204 3.891 12.890 1.00 90.94 222 MET A N 1
ATOM 1847 C CA . MET A 1 222 ? -15.790 4.221 13.050 1.00 90.94 222 MET A CA 1
ATOM 1848 C C . MET A 1 222 ? -15.527 5.721 12.989 1.00 90.94 222 MET A C 1
ATOM 1850 O O . MET A 1 222 ? -15.990 6.406 12.081 1.00 90.94 222 MET A O 1
ATOM 1854 N N . GLU A 1 223 ? -14.725 6.201 13.933 1.00 89.06 223 GLU A N 1
ATOM 1855 C CA . GLU A 1 223 ? -14.280 7.585 14.046 1.00 89.06 223 GLU A CA 1
ATOM 1856 C C . GLU A 1 223 ? -12.749 7.641 14.173 1.00 89.06 223 GLU A C 1
ATOM 1858 O O . GLU A 1 223 ? -12.162 7.038 15.078 1.00 89.06 223 GLU A O 1
ATOM 1863 N N . PHE A 1 224 ? -12.090 8.381 13.283 1.00 85.94 224 PHE A N 1
ATOM 1864 C CA . PHE A 1 224 ? -10.666 8.689 13.364 1.00 85.94 224 PHE A CA 1
ATOM 1865 C C . PHE A 1 224 ? -10.453 9.855 14.327 1.00 85.94 224 PHE A C 1
ATOM 1867 O O . PHE A 1 224 ? -10.831 10.997 14.068 1.00 85.94 224 PHE A O 1
ATOM 1874 N N . VAL A 1 225 ? -9.806 9.580 15.457 1.00 84.38 225 VAL A N 1
ATOM 1875 C CA . VAL A 1 225 ? -9.563 10.589 16.488 1.00 84.38 225 VAL A CA 1
ATOM 1876 C C . VAL A 1 225 ? -8.127 11.092 16.367 1.00 84.38 225 VAL A C 1
ATOM 1878 O O . VAL A 1 225 ? -7.168 10.394 16.701 1.00 84.38 225 VAL A O 1
ATOM 1881 N N . LEU A 1 226 ? -7.971 12.339 15.915 1.00 75.94 226 LEU A N 1
ATOM 1882 C CA . LEU A 1 226 ? -6.674 13.010 15.877 1.00 75.94 226 LEU A CA 1
ATOM 1883 C C . LEU A 1 226 ? -6.322 13.603 17.240 1.00 75.94 226 LEU A C 1
ATOM 1885 O O . LEU A 1 226 ? -7.036 14.450 17.779 1.00 75.94 226 LEU A O 1
ATOM 1889 N N . LEU A 1 227 ? -5.170 13.196 17.771 1.00 73.56 227 LEU A N 1
ATOM 1890 C CA . LEU A 1 227 ? -4.590 13.786 18.971 1.00 73.56 227 LEU A CA 1
ATOM 1891 C C . LEU A 1 227 ? -3.314 14.542 18.615 1.00 73.56 227 LEU A C 1
ATOM 1893 O O . LEU A 1 227 ? -2.309 13.938 18.232 1.00 73.56 227 LEU A O 1
ATOM 1897 N N . ASP A 1 228 ? -3.337 15.862 18.791 1.00 65.06 228 ASP A N 1
ATOM 1898 C CA . ASP A 1 228 ? -2.153 16.697 18.609 1.00 65.06 228 ASP A CA 1
ATOM 1899 C C . ASP A 1 228 ? -1.112 16.397 19.694 1.00 65.06 228 ASP A C 1
ATOM 1901 O O . ASP A 1 228 ? -1.287 16.729 20.868 1.00 65.06 228 ASP A O 1
ATOM 1905 N N . LYS A 1 229 ? 0.018 15.810 19.280 1.00 64.75 229 LYS A N 1
ATOM 1906 C CA . LYS A 1 229 ? 1.274 15.736 20.053 1.00 64.75 229 LYS A CA 1
ATOM 1907 C C . LYS A 1 229 ? 1.161 15.092 21.446 1.00 64.75 229 LYS A C 1
ATOM 1909 O O . LYS A 1 229 ? 2.007 15.341 22.306 1.00 64.75 229 LYS A O 1
ATOM 1914 N N . ALA A 1 230 ? 0.165 14.239 21.677 1.00 71.38 230 ALA A N 1
ATOM 1915 C CA . ALA A 1 230 ? 0.038 13.490 22.923 1.00 71.38 230 ALA A CA 1
ATOM 1916 C C . ALA A 1 230 ? 0.689 12.102 22.768 1.00 71.38 230 ALA A C 1
ATOM 1918 O O . ALA A 1 230 ? 0.209 11.305 21.970 1.00 71.38 230 ALA A O 1
ATOM 1919 N N . PRO A 1 231 ? 1.746 11.745 23.520 1.00 74.19 231 PRO A N 1
ATOM 1920 C CA . PRO A 1 231 ? 2.307 10.391 23.444 1.00 74.19 231 PRO A CA 1
ATOM 1921 C C . PRO A 1 231 ? 1.350 9.330 24.015 1.00 74.19 231 PRO A C 1
ATOM 1923 O O . PRO A 1 231 ? 1.416 8.160 23.632 1.00 74.19 231 PRO A O 1
ATOM 1926 N N . TYR A 1 232 ? 0.446 9.746 24.909 1.00 79.44 232 TYR A N 1
ATOM 1927 C CA . TYR A 1 232 ? -0.493 8.878 25.608 1.00 79.44 232 TYR A CA 1
ATOM 1928 C C . TYR A 1 232 ? -1.924 9.415 25.567 1.00 79.44 232 TYR A C 1
ATOM 1930 O O . TYR A 1 232 ? -2.176 10.616 25.712 1.00 79.44 232 TYR A O 1
ATOM 1938 N N . ILE A 1 233 ? -2.873 8.493 25.419 1.00 79.31 233 ILE A N 1
ATOM 1939 C CA . ILE A 1 233 ? -4.308 8.770 25.453 1.00 79.31 233 ILE A CA 1
ATOM 1940 C C . ILE A 1 233 ? -4.773 8.762 26.913 1.00 79.31 233 ILE A C 1
ATOM 1942 O O . ILE A 1 233 ? -4.564 7.788 27.642 1.00 79.31 233 ILE A O 1
ATOM 1946 N N . HIS A 1 234 ? -5.438 9.840 27.324 1.00 82.62 234 HIS A N 1
ATOM 1947 C CA . HIS A 1 234 ? -6.099 9.974 28.620 1.00 82.62 234 HIS A CA 1
ATOM 1948 C C . HIS A 1 234 ? -7.609 10.092 28.418 1.00 82.62 234 HIS A C 1
ATOM 1950 O O . HIS A 1 234 ? -8.058 10.520 27.355 1.00 82.62 234 HIS A O 1
ATOM 1956 N N . LYS A 1 235 ? -8.398 9.797 29.459 1.00 84.12 235 LYS A N 1
ATOM 1957 C CA . LYS A 1 235 ? -9.870 9.834 29.408 1.00 84.12 235 LYS A CA 1
ATOM 1958 C C . LYS A 1 235 ? -10.422 11.127 28.794 1.00 84.12 235 LYS A C 1
ATOM 1960 O O . LYS A 1 235 ? -11.265 11.072 27.904 1.00 84.12 235 LYS A O 1
ATOM 1965 N N . LYS A 1 236 ? -9.878 12.281 29.196 1.00 84.56 236 LYS A N 1
ATOM 1966 C CA . LYS A 1 236 ? -10.282 13.608 28.695 1.00 84.56 236 LYS A CA 1
ATOM 1967 C C . LYS A 1 236 ? -10.190 13.760 27.168 1.00 84.56 236 LYS A C 1
ATOM 1969 O O . LYS A 1 236 ? -10.898 14.587 26.609 1.00 84.56 236 LYS A O 1
ATOM 1974 N N . HIS A 1 237 ? -9.316 12.997 26.504 1.00 83.81 237 HIS A N 1
ATOM 1975 C CA . HIS A 1 237 ? -9.132 13.064 25.053 1.00 83.81 237 HIS A CA 1
ATOM 1976 C C . HIS A 1 237 ? -10.262 12.358 24.296 1.00 83.81 237 HIS A C 1
ATOM 1978 O O . HIS A 1 237 ? -10.616 12.779 23.205 1.00 83.81 237 HIS A O 1
ATOM 1984 N N . ILE A 1 238 ? -10.850 11.311 24.881 1.00 85.62 238 ILE A N 1
ATOM 1985 C CA . ILE A 1 238 ? -11.843 10.462 24.206 1.00 85.62 238 ILE A CA 1
ATOM 1986 C C . ILE A 1 238 ? -13.263 10.636 24.749 1.00 85.62 238 ILE A C 1
ATOM 1988 O O . ILE A 1 238 ? -14.219 10.200 24.120 1.00 85.62 238 ILE A O 1
ATOM 1992 N N . GLU A 1 239 ? -13.434 11.295 25.897 1.00 86.44 239 GLU A N 1
ATOM 1993 C CA . GLU A 1 239 ? -14.721 11.398 26.596 1.00 86.44 239 GLU A CA 1
ATOM 1994 C C . GLU A 1 239 ? -15.840 11.997 25.729 1.00 86.44 239 GLU A C 1
ATOM 1996 O O . GLU A 1 239 ? -16.990 11.565 25.808 1.00 86.44 239 GLU A O 1
ATOM 2001 N N . ARG A 1 240 ? -15.521 12.960 24.855 1.00 85.50 240 ARG A N 1
ATOM 2002 C CA . ARG A 1 240 ? -16.495 13.523 23.905 1.00 85.50 240 ARG A CA 1
ATOM 2003 C C . ARG A 1 240 ? -16.966 12.487 22.878 1.00 85.50 240 ARG A C 1
ATOM 2005 O O . ARG A 1 240 ? -18.159 12.445 22.586 1.00 85.50 240 ARG A O 1
ATOM 2012 N N . HIS A 1 241 ? -16.049 11.687 22.350 1.00 85.75 241 HIS A N 1
ATOM 2013 C CA . HIS A 1 241 ? -16.313 10.676 21.326 1.00 85.75 241 HIS A CA 1
ATOM 2014 C C . HIS A 1 241 ? -17.114 9.514 21.919 1.00 85.75 241 HIS A C 1
ATOM 2016 O O . HIS A 1 241 ? -18.190 9.155 21.449 1.00 85.75 241 HIS A O 1
ATOM 2022 N N . VAL A 1 242 ? -16.673 9.046 23.084 1.00 86.69 242 VAL A N 1
ATOM 2023 C CA . VAL A 1 242 ? -17.293 7.962 23.847 1.00 86.69 242 VAL A CA 1
ATOM 2024 C C . VAL A 1 242 ? -18.744 8.252 24.247 1.00 86.69 242 VAL A C 1
ATOM 2026 O O . VAL A 1 242 ? -19.558 7.334 24.298 1.00 86.69 242 VAL A O 1
ATOM 2029 N N . LYS A 1 243 ? -19.128 9.518 24.471 1.00 85.62 243 LYS A N 1
ATOM 2030 C CA . LYS A 1 243 ? -20.531 9.877 24.761 1.00 85.62 243 LYS A CA 1
ATOM 2031 C C . LYS A 1 243 ? -21.514 9.406 23.687 1.00 85.62 243 LYS A C 1
ATOM 2033 O O . LYS A 1 243 ? -22.703 9.268 23.972 1.00 85.62 243 LYS A O 1
ATOM 2038 N N . GLN A 1 244 ? -21.042 9.189 22.463 1.00 82.88 244 GLN A N 1
ATOM 2039 C CA . GLN A 1 244 ? -21.862 8.673 21.378 1.00 82.88 244 GLN A CA 1
ATOM 2040 C C . GLN A 1 244 ? -22.179 7.182 21.541 1.00 82.88 244 GLN A C 1
ATOM 2042 O O . GLN A 1 244 ? -23.267 6.777 21.140 1.00 82.88 244 GLN A O 1
ATOM 2047 N N . ALA A 1 245 ? -21.294 6.405 22.178 1.00 83.94 245 ALA A N 1
ATOM 2048 C CA . ALA A 1 245 ? -21.479 4.972 22.413 1.00 83.94 245 ALA A CA 1
ATOM 2049 C C . ALA A 1 245 ? -22.721 4.680 23.274 1.00 83.94 245 ALA A C 1
ATOM 2051 O O . ALA A 1 245 ? -23.452 3.737 23.001 1.00 83.94 245 ALA A O 1
ATOM 2052 N N . TYR A 1 246 ? -23.039 5.544 24.247 1.00 82.88 246 TYR A N 1
ATOM 2053 C CA . TYR A 1 246 ? -24.239 5.399 25.088 1.00 82.88 246 TYR A CA 1
ATOM 2054 C C . TYR A 1 246 ? -25.568 5.587 24.339 1.00 82.88 246 TYR A C 1
ATOM 2056 O O . TYR A 1 246 ? -26.629 5.360 24.914 1.00 82.88 246 TYR A O 1
ATOM 2064 N N . LYS A 1 247 ? -25.535 6.062 23.089 1.00 85.75 247 LYS A N 1
ATOM 2065 C CA . LYS A 1 247 ? -26.728 6.253 22.247 1.00 85.75 247 LYS A CA 1
ATOM 2066 C C . LYS A 1 247 ? -26.914 5.127 21.229 1.00 85.75 247 LYS A C 1
ATOM 2068 O O . LYS A 1 247 ? -27.841 5.205 20.427 1.00 85.75 247 LYS A O 1
ATOM 2073 N N . LEU A 1 248 ? -26.008 4.153 21.214 1.00 87.06 248 LEU A N 1
ATOM 2074 C C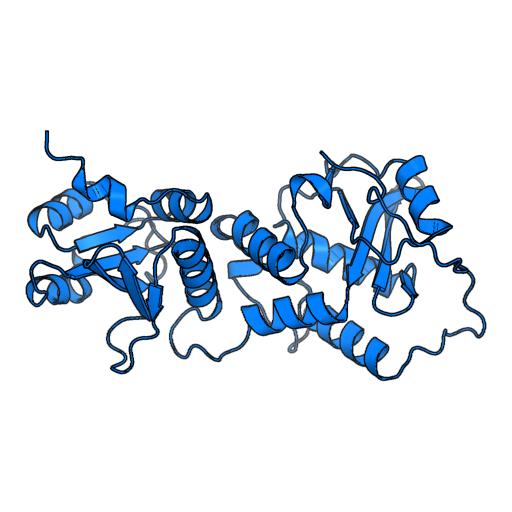A . LEU A 1 248 ? -26.020 3.043 20.272 1.00 87.06 248 LEU A CA 1
ATOM 2075 C C . LEU A 1 248 ? -26.968 1.946 20.744 1.00 87.06 248 LEU A C 1
ATOM 2077 O O . LEU A 1 248 ? -27.167 1.756 21.944 1.00 87.06 248 LEU A O 1
ATOM 2081 N N . ASN A 1 249 ? -27.563 1.240 19.786 1.00 87.44 249 ASN A N 1
ATOM 2082 C CA . ASN A 1 249 ? -28.334 0.038 20.087 1.00 87.44 249 ASN A CA 1
ATOM 2083 C C . ASN A 1 249 ? -27.407 -1.169 20.337 1.00 87.44 249 ASN A C 1
ATOM 2085 O O . ASN A 1 249 ? -26.194 -1.082 20.170 1.00 87.44 249 ASN A O 1
ATOM 2089 N N . GLU A 1 250 ? -27.983 -2.301 20.741 1.00 85.81 250 GLU A N 1
ATOM 2090 C CA . GLU A 1 250 ? -27.249 -3.532 21.083 1.00 85.81 250 GLU A CA 1
ATOM 2091 C C . GLU A 1 250 ? -26.449 -4.148 19.922 1.00 85.81 250 GLU A C 1
ATOM 2093 O O . GLU A 1 250 ? -25.473 -4.855 20.158 1.00 85.81 250 GLU A O 1
ATOM 2098 N N . ASN A 1 251 ? -26.815 -3.840 18.675 1.00 88.62 251 ASN A N 1
ATOM 2099 C CA . ASN A 1 251 ? -26.133 -4.329 17.476 1.00 88.62 251 ASN A CA 1
ATOM 2100 C C . ASN A 1 251 ? -25.078 -3.343 16.957 1.00 88.62 251 ASN A C 1
ATOM 2102 O O . ASN A 1 251 ? -24.470 -3.590 15.917 1.00 88.62 251 ASN A O 1
ATOM 2106 N N . GLN A 1 252 ? -24.867 -2.225 17.656 1.00 90.94 252 GLN A N 1
ATOM 2107 C CA . GLN A 1 252 ? -23.974 -1.150 17.249 1.00 90.94 252 GLN A CA 1
ATOM 2108 C C . GLN A 1 252 ? -22.790 -1.006 18.205 1.00 90.94 252 GLN A C 1
ATOM 2110 O O . GLN A 1 252 ? -22.958 -0.866 19.416 1.00 90.94 252 GLN A O 1
ATOM 2115 N N . LYS A 1 253 ? -21.580 -0.937 17.645 1.00 92.06 253 LYS A N 1
ATOM 2116 C CA . LYS A 1 253 ? -20.355 -0.607 18.385 1.00 92.06 253 LYS A CA 1
ATOM 2117 C C . LYS A 1 253 ? -19.691 0.640 17.813 1.00 92.06 253 LYS A C 1
ATOM 2119 O O . LYS A 1 253 ? -19.563 0.786 16.601 1.00 92.06 253 LYS A O 1
ATOM 2124 N N . LEU A 1 254 ? -19.238 1.532 18.690 1.00 92.25 254 LEU A N 1
ATOM 2125 C CA . LEU A 1 254 ? -18.376 2.655 18.328 1.00 92.25 254 LEU A CA 1
ATOM 2126 C C . LEU A 1 254 ? -16.932 2.161 18.216 1.00 92.25 254 LEU A C 1
ATOM 2128 O O . LEU A 1 254 ? -16.435 1.533 19.147 1.00 92.25 254 LEU A O 1
ATOM 2132 N N . ILE A 1 255 ? -16.253 2.474 17.119 1.00 92.31 255 ILE A N 1
ATOM 2133 C CA . ILE A 1 255 ? -14.829 2.217 16.919 1.00 92.31 255 ILE A CA 1
ATOM 2134 C C . ILE A 1 255 ? -14.103 3.555 16.922 1.00 92.31 255 ILE A C 1
ATOM 2136 O O . ILE A 1 255 ? -14.311 4.380 16.040 1.00 92.31 255 ILE A O 1
ATOM 2140 N N . LEU A 1 256 ? -13.242 3.775 17.906 1.00 90.69 256 LEU A N 1
ATOM 2141 C CA . LEU A 1 256 ? -12.328 4.909 17.914 1.00 90.69 256 LEU A CA 1
ATOM 2142 C C . LEU A 1 256 ? -10.992 4.448 17.344 1.00 90.69 256 LEU A C 1
ATOM 2144 O O . LEU A 1 256 ? -10.421 3.482 17.840 1.00 90.69 256 LEU A O 1
ATOM 2148 N N . THR A 1 257 ? -10.478 5.137 16.336 1.00 89.44 257 THR A N 1
ATOM 2149 C CA . THR A 1 257 ? -9.196 4.808 15.705 1.00 89.44 257 THR A CA 1
ATOM 2150 C C . THR A 1 257 ? -8.181 5.892 16.041 1.00 89.44 257 THR A C 1
ATOM 2152 O O . THR A 1 257 ? -8.369 7.051 15.672 1.00 89.44 257 THR A O 1
ATOM 2155 N N . ILE A 1 258 ? -7.108 5.526 16.754 1.00 86.88 258 ILE A N 1
ATOM 2156 C CA . ILE A 1 258 ? -6.040 6.449 17.165 1.00 86.88 258 ILE A CA 1
ATOM 2157 C C . ILE A 1 258 ? -4.682 5.870 16.782 1.00 86.88 258 ILE A C 1
ATOM 2159 O O . ILE A 1 258 ? -4.184 4.930 17.400 1.00 86.88 258 ILE A O 1
ATOM 2163 N N . ASP A 1 259 ? -4.044 6.489 15.793 1.00 82.19 259 ASP A N 1
ATOM 2164 C CA . ASP A 1 259 ? -2.762 6.049 15.242 1.00 82.19 259 ASP A CA 1
ATOM 2165 C C . ASP A 1 259 ? -1.571 6.934 15.648 1.00 82.19 259 ASP A C 1
ATOM 2167 O O . ASP A 1 259 ? -0.435 6.667 15.257 1.00 82.19 259 ASP A O 1
ATOM 2171 N N . THR A 1 260 ? -1.802 7.973 16.457 1.00 78.81 260 THR A N 1
ATOM 2172 C CA . THR A 1 260 ? -0.763 8.930 16.882 1.00 78.81 260 THR A CA 1
ATOM 2173 C C . THR A 1 260 ? -0.268 8.732 18.315 1.00 78.81 260 THR A C 1
ATOM 2175 O O . THR A 1 260 ? 0.722 9.349 18.716 1.00 78.81 260 THR A O 1
ATOM 2178 N N . SER A 1 261 ? -0.924 7.880 19.106 1.00 77.38 261 SER A N 1
ATOM 2179 C CA . SER A 1 261 ? -0.721 7.812 20.558 1.00 77.38 261 SER A CA 1
ATOM 2180 C C . SER A 1 261 ? -0.904 6.397 21.104 1.00 77.38 261 SER A C 1
ATOM 2182 O O . SER A 1 261 ? -1.677 5.607 20.571 1.00 77.38 261 SER A O 1
ATOM 2184 N N . ARG A 1 262 ? -0.239 6.080 22.223 1.00 76.81 262 ARG A N 1
ATOM 2185 C CA . ARG A 1 262 ? -0.436 4.807 22.941 1.00 76.81 262 ARG A CA 1
ATOM 2186 C C . ARG A 1 262 ? -1.569 4.908 23.965 1.00 76.81 262 ARG A C 1
ATOM 2188 O O . ARG A 1 262 ? -1.739 5.945 24.611 1.00 76.81 262 ARG A O 1
ATOM 2195 N N . ILE A 1 263 ? -2.309 3.819 24.174 1.00 79.56 263 ILE A N 1
ATOM 2196 C CA . ILE A 1 263 ? -3.382 3.763 25.181 1.00 79.56 263 ILE A CA 1
ATOM 2197 C C . ILE A 1 263 ? -2.796 3.540 26.581 1.00 79.56 263 ILE A C 1
ATOM 2199 O O . ILE A 1 263 ? -1.908 2.711 26.775 1.00 79.56 263 ILE A O 1
ATOM 2203 N N . THR A 1 264 ? -3.334 4.240 27.580 1.00 81.94 264 THR A N 1
ATOM 2204 C CA . THR A 1 264 ? -3.063 3.977 29.002 1.00 81.94 264 THR A CA 1
ATOM 2205 C C . THR A 1 264 ? -4.012 2.914 29.575 1.00 81.94 264 THR A C 1
ATOM 2207 O O . THR A 1 264 ? -5.158 2.788 29.145 1.00 81.94 264 THR A O 1
ATOM 2210 N N . ASN A 1 265 ? -3.586 2.169 30.602 1.00 81.81 265 ASN A N 1
ATOM 2211 C CA . ASN A 1 265 ? -4.448 1.169 31.260 1.00 81.81 265 ASN A CA 1
ATOM 2212 C C . ASN A 1 265 ? -5.736 1.776 31.847 1.00 81.81 265 ASN A C 1
ATOM 2214 O O . ASN A 1 265 ? -6.771 1.115 31.871 1.00 81.81 265 ASN A O 1
ATOM 2218 N N . GLU A 1 266 ? -5.686 3.039 32.277 1.00 85.44 266 GLU A N 1
ATOM 2219 C CA . GLU A 1 266 ? -6.857 3.791 32.742 1.00 85.44 266 GLU A CA 1
ATOM 2220 C C . GLU A 1 266 ? -7.922 3.913 31.644 1.00 85.44 266 GLU A C 1
ATOM 2222 O O . GLU A 1 266 ? -9.097 3.645 31.884 1.00 85.44 266 GLU A O 1
ATOM 2227 N N . VAL A 1 267 ? -7.507 4.264 30.423 1.00 84.75 267 VAL A N 1
ATOM 2228 C CA . VAL A 1 267 ? -8.410 4.378 29.272 1.00 84.75 267 VAL A CA 1
ATOM 2229 C C . VAL A 1 267 ? -8.956 3.018 28.851 1.00 84.75 267 VAL A C 1
ATOM 2231 O O . VAL A 1 267 ? -10.145 2.926 28.563 1.00 84.75 267 VAL A O 1
ATOM 2234 N N . LYS A 1 268 ? -8.131 1.960 28.868 1.00 81.81 268 LYS A N 1
ATOM 2235 C CA . LYS A 1 268 ? -8.603 0.595 28.580 1.00 81.81 268 LYS A CA 1
ATOM 2236 C C . LYS A 1 268 ? -9.732 0.194 29.527 1.00 81.81 268 LYS A C 1
ATOM 2238 O O . LYS A 1 268 ? -10.794 -0.196 29.062 1.00 81.81 268 LYS A O 1
ATOM 2243 N N . LYS A 1 269 ? -9.534 0.385 30.837 1.00 83.94 269 LYS A N 1
ATOM 2244 C CA . LYS A 1 269 ? -10.559 0.091 31.847 1.00 83.94 269 LYS A CA 1
ATOM 2245 C C . LYS A 1 269 ? -11.823 0.926 31.637 1.00 83.94 269 LYS A C 1
ATOM 2247 O O . LYS A 1 269 ? -12.919 0.384 31.659 1.00 83.94 269 LYS A O 1
ATOM 2252 N N . TYR A 1 270 ? -11.661 2.223 31.374 1.00 84.94 270 TYR A N 1
ATOM 2253 C CA . TYR A 1 270 ? -12.789 3.114 31.114 1.00 84.94 270 TYR A CA 1
ATOM 2254 C C . TYR A 1 270 ? -13.632 2.667 29.910 1.00 84.94 270 TYR A C 1
ATOM 2256 O O . TYR A 1 270 ? -14.853 2.732 29.980 1.00 84.94 270 TYR A O 1
ATOM 2264 N N . LEU A 1 271 ? -12.998 2.203 28.829 1.00 83.81 271 LEU A N 1
ATOM 2265 C CA . LEU A 1 271 ? -13.689 1.698 27.640 1.00 83.81 271 LEU A CA 1
ATOM 2266 C C . LEU A 1 271 ? -14.372 0.348 27.879 1.00 83.81 271 LEU A C 1
ATOM 2268 O O . LEU A 1 271 ? -15.500 0.163 27.427 1.00 83.81 271 LEU A O 1
ATOM 2272 N N . SER A 1 272 ? -13.736 -0.557 28.628 1.00 80.56 272 SER A N 1
ATOM 2273 C CA . SER A 1 272 ? -14.345 -1.834 29.019 1.00 80.56 272 SER A CA 1
ATOM 2274 C C . SER A 1 272 ? -15.646 -1.640 29.802 1.00 80.56 272 SER A C 1
ATOM 2276 O O . SER A 1 272 ? -16.612 -2.346 29.538 1.00 80.56 272 SER A O 1
ATOM 2278 N N . ASP A 1 273 ? -15.714 -0.638 30.685 1.00 83.00 273 ASP A N 1
ATOM 2279 C CA . ASP A 1 273 ? -16.926 -0.328 31.462 1.00 83.00 273 ASP A CA 1
ATOM 2280 C C . ASP A 1 273 ? -18.120 0.122 30.582 1.00 83.00 273 ASP A C 1
ATOM 2282 O O . ASP A 1 273 ? -19.257 0.160 31.052 1.00 83.00 273 ASP A O 1
ATOM 2286 N N . ILE A 1 274 ? -17.888 0.494 29.316 1.00 81.19 274 ILE A N 1
ATOM 2287 C CA . ILE A 1 274 ? -1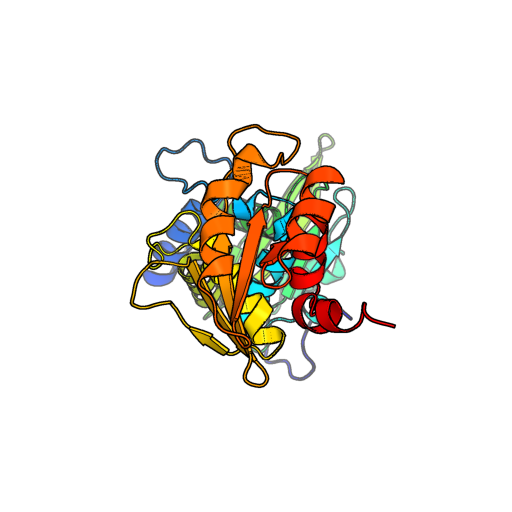8.925 0.979 28.387 1.00 81.19 274 ILE A CA 1
ATOM 2288 C C . ILE A 1 274 ? -19.504 -0.143 27.520 1.00 81.19 274 ILE A C 1
ATOM 2290 O O . ILE A 1 274 ? -20.655 -0.039 27.097 1.00 81.19 274 ILE A O 1
ATOM 2294 N N . GLY A 1 275 ? -18.728 -1.189 27.226 1.00 76.69 275 GLY A N 1
ATOM 2295 C CA . GLY A 1 275 ? -19.139 -2.356 26.429 1.00 76.69 275 GLY A CA 1
ATOM 2296 C C . GLY A 1 275 ? -19.307 -2.104 24.920 1.00 76.69 275 GLY A C 1
ATOM 2297 O O . GLY A 1 275 ? -18.776 -2.854 24.107 1.00 76.69 275 GLY A O 1
ATOM 2298 N N . ASN A 1 276 ? -19.964 -1.010 24.519 1.00 84.81 276 ASN A N 1
ATOM 2299 C CA . ASN A 1 276 ? -20.277 -0.693 23.112 1.00 84.81 276 ASN A CA 1
ATOM 2300 C C . ASN A 1 276 ? -19.240 0.225 22.439 1.00 84.81 276 ASN A C 1
ATOM 2302 O O . ASN A 1 276 ? -19.559 0.944 21.490 1.00 84.81 276 ASN A O 1
ATOM 2306 N N . CYS A 1 277 ? -18.005 0.252 22.945 1.00 88.88 277 CYS A N 1
ATOM 2307 C CA . CYS A 1 277 ? -16.927 1.081 22.414 1.00 88.88 277 CYS A CA 1
ATOM 2308 C C . CYS A 1 277 ? -15.617 0.292 22.350 1.00 88.88 277 CYS A C 1
ATOM 2310 O O . CYS A 1 277 ? -15.163 -0.249 23.356 1.00 88.88 277 CYS A O 1
ATOM 2312 N N . VAL A 1 278 ? -14.992 0.267 21.178 1.00 88.31 278 VAL A N 1
ATOM 2313 C CA . VAL A 1 278 ? -13.692 -0.354 20.920 1.00 88.31 278 VAL A CA 1
ATOM 2314 C C . VAL A 1 278 ? -12.717 0.740 20.510 1.00 88.31 278 VAL A C 1
ATOM 2316 O O . VAL A 1 278 ? -13.063 1.639 19.748 1.00 88.31 278 VAL A O 1
ATOM 2319 N N . LEU A 1 279 ? -11.487 0.667 21.008 1.00 88.25 279 LEU A N 1
ATOM 2320 C CA . LEU A 1 279 ? -10.412 1.575 20.623 1.00 88.25 279 LEU A CA 1
ATOM 2321 C C . LEU A 1 279 ? -9.338 0.791 19.875 1.00 88.25 279 LEU A C 1
ATOM 2323 O O . LEU A 1 279 ? -8.712 -0.097 20.449 1.00 88.25 279 LEU A O 1
ATOM 2327 N N . LEU A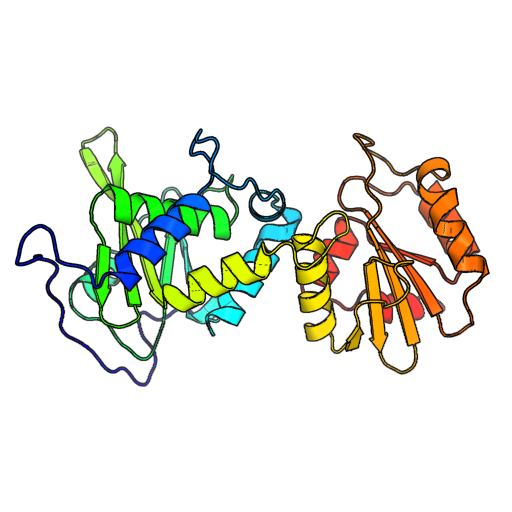 1 280 ? -9.123 1.147 18.613 1.00 89.25 280 LEU A N 1
ATOM 2328 C CA . LEU A 1 280 ? -8.027 0.660 17.789 1.00 89.25 280 LEU A CA 1
ATOM 2329 C C . LEU A 1 280 ? -6.826 1.584 17.983 1.00 89.25 280 LEU A C 1
ATOM 2331 O O . LEU A 1 280 ? -6.817 2.718 17.500 1.00 89.25 280 LEU A O 1
ATOM 2335 N N . ASP A 1 281 ? -5.822 1.105 18.716 1.00 84.50 281 ASP A N 1
ATOM 2336 C CA . ASP A 1 281 ? -4.512 1.752 18.768 1.00 84.50 281 ASP A CA 1
ATOM 2337 C C . ASP A 1 281 ? -3.579 1.252 17.673 1.00 84.50 281 ASP A C 1
ATOM 2339 O O . ASP A 1 281 ? -3.903 0.340 16.923 1.00 84.50 281 ASP A O 1
ATOM 2343 N N . ILE A 1 282 ? -2.376 1.818 17.625 1.00 82.69 282 ILE A N 1
ATOM 2344 C CA . ILE A 1 282 ? -1.313 1.446 16.687 1.00 82.69 282 ILE A CA 1
ATOM 2345 C C . ILE A 1 282 ? -1.097 -0.080 16.601 1.00 82.69 282 ILE A C 1
ATOM 2347 O O . ILE A 1 282 ? -0.836 -0.581 15.511 1.00 82.69 282 ILE A O 1
ATOM 2351 N N . SER A 1 283 ? -1.204 -0.822 17.712 1.00 82.88 283 SER A N 1
ATOM 2352 C CA . SER A 1 283 ? -1.000 -2.279 17.706 1.00 82.88 283 SER A CA 1
ATOM 2353 C C . SER A 1 283 ? -2.151 -2.992 17.007 1.00 82.88 283 SER A C 1
ATOM 2355 O O . SER A 1 283 ? -1.919 -3.786 16.103 1.00 82.88 283 SER A O 1
ATOM 2357 N N . LEU A 1 284 ? -3.388 -2.671 17.388 1.00 87.31 284 LEU A N 1
ATOM 2358 C CA . LEU A 1 284 ? -4.578 -3.288 16.798 1.00 87.31 284 LEU A CA 1
ATOM 2359 C C . LEU A 1 284 ? -4.801 -2.848 15.350 1.00 87.31 284 LEU A C 1
ATOM 2361 O O . LEU A 1 284 ? -5.256 -3.637 14.533 1.00 87.31 284 LEU A O 1
ATOM 2365 N N . ILE A 1 285 ? -4.449 -1.606 15.011 1.00 88.62 285 ILE A N 1
ATOM 2366 C CA . ILE A 1 285 ? -4.436 -1.130 13.627 1.00 88.62 285 ILE A CA 1
ATOM 2367 C C . ILE A 1 285 ? -3.496 -2.014 12.818 1.00 88.62 285 ILE A C 1
ATOM 2369 O O . ILE A 1 285 ? -3.908 -2.531 11.790 1.00 88.62 285 ILE A O 1
ATOM 2373 N N . LYS A 1 286 ? -2.271 -2.254 13.302 1.00 85.12 286 LYS A N 1
ATOM 2374 C CA . LYS A 1 286 ? -1.321 -3.129 12.612 1.00 85.12 286 LYS A CA 1
ATOM 2375 C C . LYS A 1 286 ? -1.899 -4.530 12.373 1.00 85.12 286 LYS A C 1
ATOM 2377 O O . LYS A 1 286 ? -1.799 -5.024 11.259 1.00 85.12 286 LYS A O 1
ATOM 2382 N N . GLU A 1 287 ? -2.563 -5.117 13.366 1.00 89.69 287 GLU A N 1
ATOM 2383 C CA . GLU A 1 287 ? -3.238 -6.416 13.224 1.00 89.69 287 GLU A CA 1
ATOM 2384 C C . GLU A 1 287 ? -4.344 -6.391 12.153 1.00 89.69 287 GLU A C 1
ATOM 2386 O O . GLU A 1 287 ? -4.389 -7.273 11.297 1.00 89.69 287 GLU A O 1
ATOM 2391 N N . VAL A 1 288 ? -5.192 -5.354 12.131 1.00 90.31 288 VAL A N 1
ATOM 2392 C CA . VAL A 1 288 ? -6.206 -5.170 11.072 1.00 90.31 288 VAL A CA 1
ATOM 2393 C C . VAL A 1 288 ? -5.552 -5.088 9.695 1.00 90.31 288 VAL A C 1
ATOM 2395 O O . VAL A 1 288 ? -6.018 -5.725 8.751 1.00 90.31 288 VAL A O 1
ATOM 2398 N N . LEU A 1 289 ? -4.459 -4.330 9.578 1.00 81.56 289 LEU A N 1
ATOM 2399 C CA . LEU A 1 289 ? -3.725 -4.170 8.322 1.00 81.56 289 LEU A CA 1
ATOM 2400 C C . LEU A 1 289 ? -3.029 -5.466 7.867 1.00 81.56 289 LEU A C 1
ATOM 2402 O O . LEU A 1 289 ? -2.836 -5.660 6.669 1.00 81.56 289 LEU A O 1
ATOM 2406 N N . GLU A 1 290 ? -2.699 -6.362 8.799 1.00 84.12 290 GLU A N 1
ATOM 2407 C CA . GLU A 1 290 ? -2.169 -7.710 8.541 1.00 84.12 290 GLU A CA 1
ATOM 2408 C C . GLU A 1 290 ? -3.273 -8.743 8.227 1.00 84.12 290 GLU A C 1
ATOM 2410 O O . GLU A 1 290 ? -2.976 -9.907 7.962 1.00 84.12 290 GLU A O 1
ATOM 2415 N N . GLY A 1 291 ? -4.547 -8.332 8.213 1.00 87.44 291 GLY A N 1
ATOM 2416 C CA . GLY A 1 291 ? -5.678 -9.208 7.902 1.00 87.44 291 GLY A CA 1
ATOM 2417 C C . GLY A 1 291 ? -6.222 -9.980 9.106 1.00 87.44 291 GLY A C 1
ATOM 2418 O O . GLY A 1 291 ? -6.860 -11.019 8.931 1.00 87.44 291 GLY A O 1
ATOM 2419 N N . VAL A 1 292 ? -6.008 -9.483 10.326 1.00 91.00 292 VAL A N 1
ATOM 2420 C CA . VAL A 1 292 ? -6.617 -10.028 11.545 1.00 91.00 292 VAL A CA 1
ATOM 2421 C C . VAL A 1 292 ? -7.919 -9.290 11.858 1.00 91.00 292 VAL A C 1
ATOM 2423 O O . VAL A 1 292 ? -7.951 -8.068 11.998 1.00 91.00 292 VAL A O 1
ATOM 2426 N N . ASP A 1 293 ? -9.010 -10.038 12.031 1.00 92.00 293 ASP A N 1
ATOM 2427 C CA . ASP A 1 293 ? -10.304 -9.477 12.427 1.00 92.00 293 ASP A CA 1
ATOM 2428 C C . ASP A 1 293 ? -10.361 -9.195 13.940 1.00 92.00 293 ASP A C 1
ATOM 2430 O O . ASP A 1 293 ? -10.872 -9.981 14.744 1.00 92.00 293 ASP A O 1
ATOM 2434 N N . VAL A 1 294 ? -9.814 -8.047 14.343 1.00 89.88 294 VAL A N 1
ATOM 2435 C CA . VAL A 1 294 ? -9.773 -7.623 15.754 1.00 89.88 294 VAL A CA 1
ATOM 2436 C C . VAL A 1 294 ? -11.160 -7.310 16.331 1.00 89.88 294 VAL A C 1
ATOM 2438 O O . VAL A 1 294 ? -11.334 -7.322 17.549 1.00 89.88 294 VAL A O 1
ATOM 2441 N N . LEU A 1 295 ? -12.156 -7.037 15.480 1.00 89.00 295 LEU A N 1
ATOM 2442 C CA . LEU A 1 295 ? -13.514 -6.698 15.913 1.00 89.00 295 LEU A CA 1
ATOM 2443 C C . LEU A 1 295 ? -14.358 -7.947 16.193 1.00 89.00 295 LEU A C 1
ATOM 2445 O O . LEU A 1 295 ? -15.215 -7.900 17.075 1.00 89.00 295 LEU A O 1
ATOM 2449 N N . ALA A 1 296 ? -14.085 -9.061 15.506 1.00 81.44 296 ALA A N 1
ATOM 2450 C CA . ALA A 1 296 ? -14.668 -10.367 15.818 1.00 81.44 296 ALA A CA 1
ATOM 2451 C C . ALA A 1 296 ? -14.065 -10.984 17.095 1.00 81.44 296 ALA A C 1
ATOM 2453 O O . ALA A 1 296 ? -14.775 -11.577 17.906 1.00 81.44 296 ALA A O 1
ATOM 2454 N N . ASN A 1 297 ? -12.758 -10.806 17.315 1.00 59.88 297 ASN A N 1
ATOM 2455 C CA . ASN A 1 297 ? -12.056 -11.369 18.476 1.00 59.88 297 ASN A CA 1
ATOM 2456 C C . ASN A 1 297 ? -12.417 -10.691 19.808 1.00 59.88 297 ASN A C 1
ATOM 2458 O O . ASN A 1 297 ? -12.310 -11.318 20.862 1.00 59.88 297 ASN A O 1
ATOM 2462 N N . GLY A 1 298 ? -12.881 -9.438 19.773 1.00 52.12 298 GLY A N 1
ATOM 2463 C CA . GLY A 1 298 ? -13.320 -8.698 20.960 1.00 52.12 298 GLY A CA 1
ATOM 2464 C C . GLY A 1 298 ? -14.603 -9.224 21.616 1.00 52.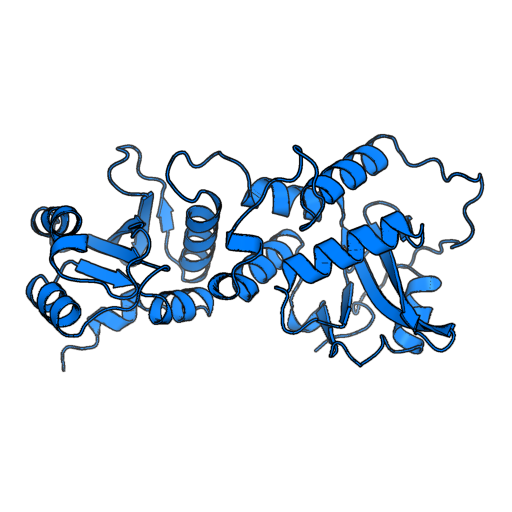12 298 GLY A C 1
ATOM 2465 O O . GLY A 1 298 ? -14.928 -8.783 22.713 1.00 52.12 298 GLY A O 1
ATOM 2466 N N . ASP A 1 299 ? -15.320 -10.156 20.978 1.00 42.22 299 ASP A N 1
ATOM 2467 C CA . ASP A 1 299 ? -16.487 -10.833 21.564 1.00 42.22 299 ASP A CA 1
ATOM 2468 C C . ASP A 1 299 ? -16.126 -12.156 22.273 1.00 42.22 299 ASP A C 1
ATOM 2470 O O . ASP A 1 299 ? -16.954 -12.708 22.991 1.00 42.22 299 ASP A O 1
ATOM 2474 N N . ASN A 1 300 ? -14.892 -12.660 22.126 1.00 29.36 300 ASN A N 1
ATOM 2475 C CA . ASN A 1 300 ? -14.458 -13.945 22.699 1.00 29.36 300 ASN A CA 1
ATOM 2476 C C . ASN A 1 300 ? -13.692 -13.818 24.030 1.00 29.36 300 ASN A C 1
ATOM 2478 O O . ASN A 1 300 ? -13.188 -14.817 24.540 1.00 29.36 300 ASN A O 1
ATOM 2482 N N . SER A 1 301 ? -13.589 -12.619 24.613 1.00 28.61 301 SER A N 1
ATOM 2483 C CA . SER A 1 301 ? -12.935 -12.399 25.916 1.00 28.61 301 SER A CA 1
ATOM 2484 C C . SER A 1 301 ? -13.871 -12.521 27.127 1.00 28.61 301 SER A C 1
ATOM 2486 O O . SER A 1 301 ? -13.510 -12.091 28.221 1.00 28.61 301 SER A O 1
ATOM 2488 N N . GLU A 1 302 ? -15.050 -13.115 26.951 1.00 28.39 302 GLU A N 1
ATOM 2489 C CA . GLU A 1 302 ? -15.905 -13.581 28.045 1.00 28.39 302 GLU A CA 1
ATOM 2490 C C . GLU A 1 302 ? -15.925 -15.114 28.059 1.00 28.39 302 GLU A C 1
ATOM 2492 O O . GLU A 1 302 ? -16.810 -15.739 27.482 1.00 28.39 302 GLU A O 1
ATOM 2497 N N . ASN A 1 303 ? -14.902 -15.711 28.679 1.00 27.44 303 ASN A N 1
ATOM 2498 C CA . ASN A 1 303 ? -14.958 -17.007 29.370 1.00 27.44 303 ASN A CA 1
ATOM 2499 C C . ASN A 1 303 ? -13.768 -17.143 30.325 1.00 27.44 303 ASN A C 1
ATOM 2501 O O . ASN A 1 303 ? -12.612 -17.074 29.847 1.00 27.44 303 ASN A O 1
#

pLDDT: mean 82.34, std 13.77, range [27.44, 97.88]